Protein AF-A0A7S1Q0H2-F1 (afdb_monomer_lite)

Structure (mmCIF, N/CA/C/O backbone):
data_AF-A0A7S1Q0H2-F1
#
_entry.id   AF-A0A7S1Q0H2-F1
#
loop_
_atom_site.group_PDB
_atom_site.id
_atom_site.type_symbol
_atom_site.label_atom_id
_atom_site.label_alt_id
_atom_site.label_comp_id
_atom_site.label_asym_id
_atom_site.label_entity_id
_atom_site.label_seq_id
_atom_site.pdbx_PDB_ins_code
_atom_site.Cartn_x
_atom_site.Cartn_y
_atom_site.Cartn_z
_atom_site.occupancy
_atom_site.B_iso_or_equiv
_atom_site.auth_seq_id
_atom_site.auth_comp_id
_atom_site.auth_asym_id
_atom_site.auth_atom_id
_atom_site.pdbx_PDB_model_num
ATOM 1 N N . GLU A 1 1 ? -15.991 -22.449 17.896 1.00 47.22 1 GLU A N 1
ATOM 2 C CA . GLU A 1 1 ? -16.129 -21.110 17.283 1.00 47.22 1 GLU A CA 1
ATOM 3 C C . GLU A 1 1 ? -15.726 -20.049 18.298 1.00 47.22 1 GLU A C 1
ATOM 5 O O . GLU A 1 1 ? -16.161 -20.121 19.440 1.00 47.22 1 GLU A O 1
ATOM 10 N N . SER A 1 2 ? -14.839 -19.122 17.928 1.00 53.59 2 SER A N 1
ATOM 11 C CA . SER A 1 2 ? -14.410 -18.028 18.813 1.00 53.59 2 SER A CA 1
ATOM 12 C C . SER A 1 2 ? -15.527 -16.988 18.946 1.00 53.59 2 SER A C 1
ATOM 14 O O . SER A 1 2 ? -16.148 -16.635 17.942 1.00 53.59 2 SER A O 1
ATOM 16 N N . ALA A 1 3 ? -15.762 -16.466 20.155 1.00 60.69 3 ALA A N 1
ATOM 17 C CA . ALA A 1 3 ? -16.797 -15.464 20.446 1.00 60.69 3 ALA A CA 1
ATOM 18 C C . ALA A 1 3 ? -16.717 -14.205 19.553 1.00 60.69 3 ALA A C 1
ATOM 20 O O . ALA A 1 3 ? -17.736 -13.571 19.298 1.00 60.69 3 ALA A O 1
ATOM 21 N N . ARG A 1 4 ? -15.534 -13.897 18.998 1.00 64.88 4 ARG A N 1
ATOM 22 C CA . ARG A 1 4 ? -15.318 -12.768 18.075 1.00 64.88 4 ARG A CA 1
ATOM 23 C C . ARG A 1 4 ? -15.923 -12.958 16.686 1.00 64.88 4 ARG A C 1
ATOM 25 O O . ARG A 1 4 ? -16.114 -11.979 15.985 1.00 64.88 4 ARG A O 1
ATOM 32 N N . SER A 1 5 ? -16.251 -14.185 16.277 1.00 68.12 5 SER A N 1
ATOM 33 C CA . SER A 1 5 ? -16.782 -14.480 14.929 1.00 68.12 5 SER A CA 1
ATOM 34 C C . SER A 1 5 ? -18.107 -13.778 14.601 1.00 68.12 5 SER A C 1
ATOM 36 O O . SER A 1 5 ? -18.460 -13.658 13.432 1.00 68.12 5 SER A O 1
ATOM 38 N N . ARG A 1 6 ? -18.835 -13.298 15.618 1.00 76.31 6 ARG A N 1
ATOM 39 C CA . ARG A 1 6 ? -20.120 -12.598 15.465 1.00 76.31 6 ARG A CA 1
ATOM 40 C C . ARG A 1 6 ? -20.008 -11.075 15.550 1.00 76.31 6 ARG A C 1
ATOM 42 O O . ARG A 1 6 ? -21.003 -10.388 15.338 1.00 76.31 6 ARG A O 1
ATOM 49 N N . GLU A 1 7 ? -18.833 -10.543 15.874 1.00 84.50 7 GLU A N 1
ATOM 50 C CA . GLU A 1 7 ? -18.626 -9.102 16.006 1.00 84.50 7 GLU A CA 1
ATOM 51 C C . GLU A 1 7 ? -18.461 -8.444 14.625 1.00 84.50 7 GLU A C 1
ATOM 53 O O . GLU A 1 7 ? -17.835 -9.035 13.736 1.00 84.50 7 GLU A O 1
ATOM 58 N N . PRO A 1 8 ? -18.986 -7.218 14.422 1.00 84.62 8 PRO A N 1
ATOM 59 C CA . PRO A 1 8 ? -18.770 -6.480 13.186 1.00 84.62 8 PRO A CA 1
ATOM 60 C C . PRO A 1 8 ? -17.284 -6.389 12.824 1.00 84.62 8 PRO A C 1
ATOM 62 O O . PRO A 1 8 ? -16.457 -6.002 13.649 1.00 84.62 8 PRO A O 1
ATOM 65 N N . GLY A 1 9 ? -16.956 -6.736 11.583 1.00 84.12 9 GLY A N 1
ATOM 66 C CA . GLY A 1 9 ? -15.582 -6.792 11.079 1.00 84.12 9 GLY A CA 1
ATOM 67 C C . GLY A 1 9 ? -14.878 -8.139 11.268 1.00 84.12 9 GLY A C 1
ATOM 68 O O . GLY A 1 9 ? -13.750 -8.283 10.813 1.00 84.12 9 GLY A O 1
ATOM 69 N N . HIS A 1 10 ? -15.522 -9.129 11.891 1.00 86.88 10 HIS A N 1
ATOM 70 C CA . HIS A 1 10 ? -15.029 -10.510 11.989 1.00 86.88 10 HIS A CA 1
ATOM 71 C C . HIS A 1 10 ? -15.962 -11.534 11.323 1.00 86.88 10 HIS A C 1
ATOM 73 O O . HIS A 1 10 ? -15.583 -12.695 11.147 1.00 86.88 10 HIS A O 1
ATOM 79 N N . ARG A 1 11 ? -17.161 -11.107 10.911 1.00 90.38 11 ARG A N 1
ATOM 80 C CA . ARG A 1 11 ? -18.218 -11.959 10.343 1.00 90.38 11 ARG A CA 1
ATOM 81 C C . ARG A 1 11 ? -17.908 -12.456 8.930 1.00 90.38 11 ARG A C 1
ATOM 83 O O . ARG A 1 11 ? -18.447 -13.464 8.483 1.00 90.38 11 ARG A O 1
ATOM 90 N N . HIS A 1 12 ? -17.017 -11.771 8.221 1.00 91.81 12 HIS A N 1
ATOM 91 C CA . HIS A 1 12 ? -16.690 -12.061 6.826 1.00 91.81 12 HIS A CA 1
ATOM 92 C C . HIS A 1 12 ? -15.913 -13.373 6.584 1.00 91.81 12 HIS A C 1
ATOM 94 O O . HIS A 1 12 ? -15.878 -13.861 5.448 1.00 91.81 12 HIS A O 1
ATOM 100 N N . GLY A 1 13 ? -15.256 -13.930 7.612 1.00 88.69 13 GLY A N 1
ATOM 101 C CA . GLY A 1 13 ? -14.537 -15.211 7.526 1.00 88.69 13 GLY A CA 1
ATOM 102 C C . GLY A 1 13 ? -13.447 -15.256 6.445 1.00 88.69 13 GLY A C 1
ATOM 103 O O . GLY A 1 13 ? -13.246 -16.284 5.804 1.00 88.69 13 GLY A O 1
ATOM 104 N N . VAL A 1 14 ? -12.793 -14.122 6.174 1.00 92.94 14 VAL A N 1
ATOM 105 C CA . VAL A 1 14 ? -11.702 -14.020 5.189 1.00 92.94 14 VAL A CA 1
ATOM 106 C C . VAL A 1 14 ? -10.388 -13.938 5.939 1.00 92.94 14 VAL A C 1
ATOM 108 O O . VAL A 1 14 ? -10.206 -13.052 6.770 1.00 92.94 14 VAL A O 1
ATOM 111 N N . GLU A 1 15 ? -9.470 -14.833 5.602 1.00 92.75 15 GLU A N 1
ATOM 112 C CA . GLU A 1 15 ? -8.149 -14.895 6.211 1.00 92.75 15 GLU A CA 1
ATOM 113 C C . GLU A 1 15 ? -7.084 -14.312 5.284 1.00 92.75 15 GLU A C 1
ATOM 115 O O . GLU A 1 15 ? -7.066 -14.549 4.066 1.00 92.75 15 GLU A O 1
ATOM 120 N N . ILE A 1 16 ? -6.182 -13.547 5.895 1.00 93.06 16 ILE A N 1
ATOM 121 C CA . ILE A 1 16 ? -5.000 -12.989 5.250 1.00 93.06 16 ILE A CA 1
ATOM 122 C C . ILE A 1 16 ? -3.785 -13.746 5.770 1.00 93.06 16 ILE A C 1
ATOM 124 O O . ILE A 1 16 ? -3.562 -13.831 6.977 1.00 93.06 16 ILE A O 1
ATOM 128 N N . LEU A 1 17 ? -3.002 -14.289 4.848 1.00 94.75 17 LEU A N 1
ATOM 129 C CA . LEU A 1 17 ? -1.806 -15.069 5.131 1.00 94.75 17 LEU A CA 1
ATOM 130 C C . LEU A 1 17 ? -0.558 -14.234 4.848 1.00 94.75 17 LEU A C 1
ATOM 132 O O . LEU A 1 17 ? -0.566 -13.338 4.007 1.00 94.75 17 LEU A O 1
ATOM 136 N N . LEU A 1 18 ? 0.564 -14.569 5.487 1.00 94.81 18 LEU A N 1
ATOM 137 C CA . LEU A 1 18 ? 1.836 -13.879 5.227 1.00 94.81 18 LEU A CA 1
ATOM 138 C C . LEU A 1 18 ? 2.331 -14.054 3.783 1.00 94.81 18 LEU A C 1
ATOM 140 O O . LEU A 1 18 ? 3.038 -13.192 3.261 1.00 94.81 18 LEU A O 1
ATOM 144 N N . GLY A 1 19 ? 1.949 -15.158 3.137 1.00 96.12 19 GLY A N 1
ATOM 145 C CA . GLY A 1 19 ? 2.239 -15.426 1.729 1.00 96.12 19 GLY A CA 1
ATOM 146 C C . GLY A 1 19 ? 1.390 -14.616 0.747 1.00 96.12 19 GLY A C 1
ATOM 147 O O . GLY A 1 19 ? 1.714 -14.591 -0.436 1.00 96.12 19 GLY A O 1
ATOM 148 N N . ASP A 1 20 ? 0.338 -13.933 1.207 1.00 96.31 20 ASP A N 1
ATOM 149 C CA . ASP A 1 20 ? -0.493 -13.111 0.332 1.00 96.31 20 ASP A CA 1
ATOM 150 C C . ASP A 1 20 ? 0.292 -11.897 -0.161 1.00 96.31 20 ASP A C 1
ATOM 152 O O . ASP A 1 20 ? 0.931 -11.183 0.620 1.00 96.31 20 ASP A O 1
ATOM 156 N N . THR A 1 21 ? 0.206 -11.630 -1.465 1.00 96.75 21 THR A N 1
ATOM 157 C CA . THR A 1 21 ? 0.679 -10.367 -2.036 1.00 96.75 21 THR A CA 1
ATOM 158 C C . THR A 1 21 ? -0.212 -9.221 -1.585 1.00 96.75 21 THR A C 1
ATOM 160 O O . THR A 1 21 ? -1.418 -9.400 -1.383 1.00 96.75 21 THR A O 1
ATOM 163 N N . VAL A 1 22 ? 0.344 -8.016 -1.508 1.00 95.62 22 VAL A N 1
ATOM 164 C CA . VAL A 1 22 ? -0.421 -6.800 -1.203 1.00 95.62 22 VAL A CA 1
ATOM 165 C C . VAL A 1 22 ? -1.553 -6.590 -2.222 1.00 95.62 22 VAL A C 1
ATOM 167 O O . VAL A 1 22 ? -2.653 -6.166 -1.859 1.00 95.62 22 VAL A O 1
ATOM 170 N N . HIS A 1 23 ? -1.340 -6.962 -3.490 1.00 93.75 23 HIS A N 1
ATOM 171 C CA . HIS A 1 23 ? -2.402 -6.991 -4.497 1.00 93.75 23 HIS A CA 1
ATOM 172 C C . HIS A 1 23 ? -3.536 -7.962 -4.126 1.00 93.75 23 HIS A C 1
ATOM 174 O O . HIS A 1 23 ? -4.709 -7.583 -4.159 1.00 93.75 23 HIS A O 1
ATOM 180 N N . SER A 1 24 ? -3.206 -9.207 -3.763 1.00 95.06 24 SER A N 1
ATOM 181 C CA . SER A 1 24 ? -4.204 -10.219 -3.390 1.00 95.06 24 SER A CA 1
ATOM 182 C C . SER A 1 24 ? -4.967 -9.839 -2.119 1.00 95.06 24 SER A C 1
ATOM 184 O O . SER A 1 24 ? -6.183 -10.018 -2.061 1.00 95.06 24 SER A O 1
ATOM 186 N N . PHE A 1 25 ? -4.287 -9.216 -1.151 1.00 95.94 25 PHE A N 1
ATOM 187 C CA . PHE A 1 25 ? -4.892 -8.681 0.064 1.00 95.94 25 PHE A CA 1
ATOM 188 C C . PHE A 1 25 ? -6.017 -7.701 -0.243 1.00 95.94 25 PHE A C 1
ATOM 190 O O . PHE A 1 25 ? -7.093 -7.819 0.330 1.00 95.94 25 PHE A O 1
ATOM 197 N N . ARG A 1 26 ? -5.817 -6.764 -1.176 1.00 94.62 26 ARG A N 1
ATOM 198 C CA . ARG A 1 26 ? -6.869 -5.809 -1.551 1.00 94.62 26 ARG A CA 1
ATOM 199 C C . ARG A 1 26 ? -8.109 -6.517 -2.101 1.00 94.62 26 ARG A C 1
ATOM 201 O O . ARG A 1 26 ? -9.229 -6.150 -1.757 1.00 94.62 26 ARG A O 1
ATOM 208 N N . ASN A 1 27 ? -7.917 -7.548 -2.923 1.00 94.19 27 ASN A N 1
ATOM 209 C CA . ASN A 1 27 ? -9.029 -8.332 -3.461 1.00 94.19 27 ASN A CA 1
ATOM 210 C C . ASN A 1 27 ? -9.750 -9.100 -2.343 1.00 94.19 27 ASN A C 1
ATOM 212 O O . ASN A 1 27 ? -10.979 -9.103 -2.299 1.00 94.19 27 ASN A O 1
ATOM 216 N N . LYS A 1 28 ? -8.998 -9.684 -1.401 1.00 95.81 28 LYS A N 1
ATOM 217 C CA . LYS A 1 28 ? -9.549 -10.335 -0.206 1.00 95.81 28 LYS A CA 1
ATOM 218 C C . LYS A 1 28 ? -10.291 -9.351 0.701 1.00 95.81 28 LYS A C 1
ATOM 220 O O . LYS A 1 28 ? -11.360 -9.690 1.192 1.00 95.81 28 LYS A O 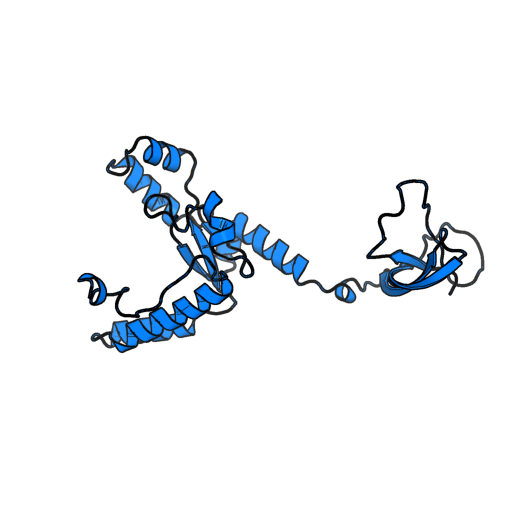1
ATOM 225 N N . LEU A 1 29 ? -9.782 -8.132 0.874 1.00 95.25 29 LEU A N 1
ATOM 226 C CA . LEU A 1 29 ? -10.432 -7.066 1.638 1.00 95.25 29 LEU A CA 1
ATOM 227 C C . LEU A 1 29 ? -11.769 -6.669 1.009 1.00 95.25 29 LEU A C 1
ATOM 229 O O . LEU A 1 29 ? -12.764 -6.552 1.716 1.00 95.25 29 LEU A O 1
ATOM 233 N N . ARG A 1 30 ? -11.823 -6.533 -0.318 1.00 95.00 30 ARG A N 1
ATOM 234 C CA . ARG A 1 30 ? -13.081 -6.293 -1.033 1.00 95.00 30 ARG A CA 1
ATOM 235 C C . ARG A 1 30 ? -14.098 -7.407 -0.774 1.00 95.00 30 ARG A C 1
ATOM 237 O O . ARG A 1 30 ? -15.247 -7.126 -0.446 1.00 95.00 30 ARG A O 1
ATOM 244 N N . THR A 1 31 ? -13.665 -8.665 -0.862 1.00 95.00 31 THR A N 1
ATOM 245 C CA . THR A 1 31 ? -14.510 -9.822 -0.528 1.00 95.00 31 THR A CA 1
ATOM 246 C C . THR A 1 31 ? -14.963 -9.784 0.931 1.00 95.00 31 THR A C 1
ATOM 248 O O . THR A 1 31 ? -16.122 -10.073 1.216 1.00 95.00 31 THR A O 1
ATOM 251 N N . ALA A 1 32 ? -14.076 -9.399 1.851 1.00 95.38 32 ALA A N 1
ATOM 252 C CA . ALA A 1 32 ? -14.391 -9.291 3.267 1.00 95.38 32 ALA A CA 1
ATOM 253 C C . ALA A 1 32 ? -15.489 -8.248 3.522 1.00 95.38 32 ALA A C 1
ATOM 255 O O . ALA A 1 32 ? -16.475 -8.551 4.184 1.00 95.38 32 ALA A O 1
ATOM 256 N N . ILE A 1 33 ? -15.368 -7.060 2.926 1.00 94.88 33 ILE A N 1
ATOM 257 C CA . ILE A 1 33 ? -16.355 -5.979 3.054 1.00 94.88 33 ILE A CA 1
ATOM 258 C C . ILE A 1 33 ? -17.711 -6.392 2.460 1.00 94.88 33 ILE A C 1
ATOM 260 O O . ILE A 1 33 ? -18.743 -6.152 3.081 1.00 94.88 33 ILE A O 1
ATOM 264 N N . SER A 1 34 ? -17.719 -7.060 1.301 1.00 94.38 34 SER A N 1
ATOM 265 C CA . SER A 1 34 ? -18.954 -7.567 0.681 1.00 94.38 34 SER A CA 1
ATOM 266 C C . SER A 1 34 ? -19.686 -8.560 1.590 1.00 94.38 34 SER A C 1
ATOM 268 O O . SER A 1 34 ? -20.870 -8.387 1.868 1.00 94.38 34 SER A O 1
ATOM 270 N N . ARG A 1 35 ? -18.968 -9.562 2.117 1.00 94.44 35 ARG A N 1
ATOM 271 C CA . ARG A 1 35 ? -19.522 -10.573 3.036 1.00 94.44 35 ARG A CA 1
ATOM 272 C C . ARG A 1 35 ? -19.981 -9.983 4.366 1.00 94.44 35 ARG A C 1
ATOM 274 O O . ARG A 1 35 ? -20.954 -10.454 4.944 1.00 94.44 35 ARG A O 1
ATOM 281 N N . GLU A 1 36 ? -19.286 -8.961 4.858 1.00 94.00 36 GLU A N 1
ATOM 282 C CA . GLU A 1 36 ? -19.706 -8.215 6.044 1.00 94.00 36 GLU A CA 1
ATOM 283 C C . GLU A 1 36 ? -21.031 -7.481 5.785 1.00 94.00 36 GLU A C 1
ATOM 285 O O . GLU A 1 36 ? -21.933 -7.531 6.616 1.00 94.00 36 GLU A O 1
ATOM 290 N N . GLY A 1 37 ? -21.175 -6.857 4.610 1.00 93.19 37 GLY A N 1
ATOM 291 C CA . GLY A 1 37 ? -22.402 -6.173 4.195 1.00 93.19 37 GLY A CA 1
ATOM 292 C C . GLY A 1 37 ? -23.597 -7.110 4.000 1.00 93.19 37 GLY A C 1
ATOM 293 O O . GLY A 1 37 ? -24.730 -6.729 4.284 1.00 93.19 37 GLY A O 1
ATOM 294 N N . GLU A 1 38 ? -23.374 -8.351 3.564 1.00 91.81 38 GLU A N 1
ATOM 295 C CA . GLU A 1 38 ? -24.428 -9.374 3.463 1.00 91.81 38 GLU A CA 1
ATOM 296 C C . GLU A 1 38 ? -25.037 -9.731 4.825 1.00 91.81 38 GLU A C 1
ATOM 298 O O . GLU A 1 38 ? -26.232 -10.011 4.906 1.00 91.81 38 GLU A O 1
ATOM 303 N N . GLN A 1 39 ? -24.228 -9.672 5.885 1.00 90.69 39 GLN A N 1
ATOM 304 C CA . GLN A 1 39 ? -24.627 -9.978 7.261 1.00 90.69 39 GLN A CA 1
ATOM 305 C C . GLN A 1 39 ? -25.060 -8.739 8.056 1.00 90.69 39 GLN A C 1
ATOM 307 O O . GLN A 1 39 ? -25.380 -8.845 9.243 1.00 90.69 39 GLN A O 1
ATOM 312 N N . GLU A 1 40 ? -25.049 -7.558 7.435 1.00 92.94 40 GLU A N 1
ATOM 313 C CA . GLU A 1 40 ? -25.428 -6.313 8.089 1.00 92.94 40 GLU A CA 1
ATOM 314 C C . GLU A 1 40 ? -26.952 -6.151 8.121 1.00 92.94 40 GLU A C 1
ATOM 316 O O . GLU A 1 40 ? -27.631 -6.267 7.098 1.00 92.94 40 GLU A O 1
ATOM 321 N N . ALA A 1 41 ? -27.486 -5.892 9.317 1.00 91.44 41 ALA A N 1
ATOM 322 C CA . ALA A 1 41 ? -28.924 -5.759 9.539 1.00 91.44 41 ALA A CA 1
ATOM 323 C C . ALA A 1 41 ? -29.418 -4.343 9.213 1.00 91.44 41 ALA A C 1
ATOM 325 O O . ALA A 1 41 ? -30.549 -4.171 8.761 1.00 91.44 41 ALA A O 1
ATOM 326 N N . ASP A 1 42 ? -28.568 -3.335 9.431 1.00 93.94 42 ASP A N 1
ATOM 327 C CA . ASP A 1 42 ? -28.878 -1.948 9.101 1.00 93.94 42 ASP A CA 1
ATOM 328 C C . ASP A 1 42 ? -28.759 -1.712 7.579 1.00 93.94 42 ASP A C 1
ATOM 330 O O . ASP A 1 42 ? -27.656 -1.819 7.026 1.00 93.94 42 ASP A O 1
ATOM 334 N N . PRO A 1 43 ? -29.855 -1.351 6.880 1.00 93.44 43 PRO A N 1
ATOM 335 C CA . PRO A 1 43 ? -29.832 -1.122 5.438 1.00 93.44 43 PRO A CA 1
ATOM 336 C C . PRO A 1 43 ? -28.908 0.031 5.025 1.00 93.44 43 PRO A C 1
ATOM 338 O O . PRO A 1 43 ? -28.304 -0.033 3.952 1.00 93.44 43 PRO A O 1
ATOM 341 N N . VAL A 1 44 ? -28.752 1.064 5.862 1.00 94.94 44 VAL A N 1
ATOM 342 C CA . VAL A 1 44 ? -27.874 2.206 5.559 1.00 94.94 44 VAL A CA 1
ATOM 343 C C . VAL A 1 44 ? -26.420 1.750 5.574 1.00 94.94 44 VAL A C 1
ATOM 345 O O . VAL A 1 44 ? -25.669 1.991 4.626 1.00 94.94 44 VAL A O 1
ATOM 348 N N . ARG A 1 45 ? -26.025 1.034 6.627 1.00 93.31 45 ARG A N 1
ATOM 349 C CA . ARG A 1 45 ? -24.668 0.505 6.771 1.00 93.31 45 ARG A CA 1
ATOM 350 C C . ARG A 1 45 ? -24.350 -0.567 5.731 1.00 93.31 45 ARG A C 1
ATOM 352 O O . ARG A 1 45 ? -23.243 -0.584 5.196 1.00 93.31 45 ARG A O 1
ATOM 359 N N . LYS A 1 46 ? -25.324 -1.409 5.379 1.00 93.94 46 LYS A N 1
ATOM 360 C CA . LYS A 1 46 ? -25.208 -2.368 4.275 1.00 93.94 46 LYS A CA 1
ATOM 361 C C . LYS A 1 46 ? -24.883 -1.672 2.952 1.00 93.94 46 LYS A C 1
ATOM 363 O O . LYS A 1 46 ? -23.917 -2.055 2.293 1.00 93.94 46 LYS A O 1
ATOM 368 N N . ALA A 1 47 ? -25.625 -0.620 2.602 1.00 93.81 47 ALA A N 1
ATOM 369 C CA . ALA A 1 47 ? -25.378 0.153 1.385 1.00 93.81 47 ALA A CA 1
ATOM 370 C C . ALA A 1 47 ? -23.991 0.823 1.390 1.00 93.81 47 ALA A C 1
ATOM 372 O O . ALA A 1 47 ? -23.296 0.825 0.372 1.00 93.81 47 ALA A O 1
ATOM 373 N N . GLN A 1 48 ? -23.546 1.339 2.543 1.00 94.38 48 GLN A N 1
ATOM 374 C CA . GLN A 1 48 ? -22.197 1.898 2.701 1.00 94.38 48 GLN A CA 1
ATOM 375 C C . GLN A 1 48 ? -21.101 0.849 2.471 1.00 94.38 48 GLN A C 1
ATOM 377 O O . GLN A 1 48 ? -20.131 1.123 1.766 1.00 94.38 48 GLN A O 1
ATOM 382 N N . LEU A 1 49 ? -21.250 -0.353 3.035 1.00 93.62 49 LEU A N 1
ATOM 383 C CA . LEU A 1 49 ? -20.286 -1.444 2.858 1.00 93.62 49 LEU A CA 1
ATOM 384 C C . LEU A 1 49 ? -20.228 -1.910 1.400 1.00 93.62 49 LEU A C 1
ATOM 386 O O . LEU A 1 49 ? -19.137 -2.066 0.858 1.00 93.62 49 LEU A O 1
ATOM 390 N N . GLN A 1 50 ? -21.380 -2.063 0.744 1.00 92.81 50 GLN A N 1
ATOM 391 C CA . GLN A 1 50 ? -21.449 -2.424 -0.676 1.00 92.81 50 GLN A CA 1
ATOM 392 C C . GLN A 1 50 ? -20.751 -1.380 -1.554 1.00 92.81 50 GLN A C 1
ATOM 394 O O . GLN A 1 50 ? -19.855 -1.721 -2.324 1.00 92.81 50 GLN A O 1
ATOM 399 N N . THR A 1 51 ? -21.064 -0.100 -1.340 1.00 93.88 51 THR A N 1
ATOM 400 C CA . THR A 1 51 ? -20.416 1.016 -2.045 1.00 93.88 51 THR A CA 1
ATOM 401 C C . THR A 1 51 ? -18.900 1.012 -1.819 1.00 93.88 51 THR A C 1
ATOM 403 O O . THR A 1 51 ? -18.122 1.171 -2.756 1.00 93.88 51 THR A O 1
ATOM 406 N N . CYS A 1 52 ? -18.453 0.782 -0.582 1.00 92.38 52 CYS A N 1
ATOM 407 C CA . CYS A 1 52 ? -17.032 0.716 -0.244 1.00 92.38 52 CYS A CA 1
ATOM 408 C C . CYS A 1 52 ? -16.325 -0.452 -0.953 1.00 92.38 52 CYS A C 1
ATOM 410 O O . CYS A 1 52 ? -15.239 -0.275 -1.509 1.00 92.38 52 CYS A O 1
ATOM 412 N N . ALA A 1 53 ? -16.949 -1.633 -1.002 1.00 92.88 53 ALA A N 1
ATOM 413 C CA . ALA A 1 53 ? -16.409 -2.781 -1.727 1.00 92.88 53 ALA A CA 1
ATOM 414 C C . ALA A 1 53 ? -16.267 -2.496 -3.235 1.00 92.88 53 ALA A C 1
ATOM 416 O O . ALA A 1 53 ? -15.263 -2.873 -3.841 1.00 92.88 53 ALA A O 1
ATOM 417 N N . GLU A 1 54 ? -17.231 -1.802 -3.838 1.00 91.75 54 GLU A N 1
ATOM 418 C CA . GLU A 1 54 ? -17.197 -1.431 -5.259 1.00 91.75 54 GLU A CA 1
ATOM 419 C C . GLU A 1 54 ? -16.137 -0.367 -5.575 1.00 91.75 54 GLU A C 1
ATOM 421 O O . GLU A 1 54 ? -15.490 -0.424 -6.623 1.00 91.75 54 GLU A O 1
ATOM 426 N N . GLN A 1 55 ? -15.913 0.579 -4.661 1.00 91.81 55 GLN A N 1
ATOM 427 C CA . GLN A 1 55 ? -14.949 1.667 -4.847 1.00 91.81 55 GLN A CA 1
ATOM 428 C C . GLN A 1 55 ? -13.487 1.208 -4.744 1.00 91.81 55 GLN A C 1
ATOM 430 O O . GLN A 1 55 ? -12.611 1.790 -5.397 1.00 91.81 55 GLN A O 1
ATOM 435 N N . ILE A 1 56 ? -13.199 0.153 -3.969 1.00 92.12 56 ILE A N 1
ATOM 436 C CA . ILE A 1 56 ? -11.838 -0.381 -3.830 1.00 92.12 56 ILE A CA 1
ATOM 437 C C . ILE A 1 56 ? -11.348 -0.923 -5.179 1.00 92.12 56 ILE A C 1
ATOM 439 O O . ILE A 1 56 ? -11.781 -1.961 -5.679 1.00 92.12 56 ILE A O 1
ATOM 443 N N . SER A 1 57 ? -10.368 -0.221 -5.745 1.00 88.88 57 SER A N 1
ATOM 444 C CA . SER A 1 57 ? -9.873 -0.438 -7.107 1.00 88.88 57 SER A CA 1
ATOM 445 C C . SER A 1 57 ? -8.344 -0.390 -7.198 1.00 88.88 57 SER A C 1
ATOM 447 O O . SER A 1 57 ? -7.637 -0.249 -6.196 1.00 88.88 57 SER A O 1
ATOM 449 N N . SER A 1 58 ? -7.807 -0.476 -8.422 1.00 85.12 58 SER A N 1
ATOM 450 C CA . SER A 1 58 ? -6.372 -0.333 -8.713 1.00 85.12 58 SER A CA 1
ATOM 451 C C . SER A 1 58 ? -5.778 1.018 -8.293 1.00 85.12 58 SER A C 1
ATOM 453 O O . SER A 1 58 ? -4.569 1.090 -8.073 1.00 85.12 58 SER A O 1
ATOM 455 N N . ARG A 1 59 ? -6.619 2.052 -8.140 1.00 87.00 59 ARG A N 1
ATOM 456 C CA . ARG A 1 59 ? -6.245 3.410 -7.700 1.00 87.00 59 ARG A CA 1
ATOM 457 C C . ARG A 1 59 ? -5.977 3.517 -6.200 1.00 87.00 59 ARG A C 1
ATOM 459 O O . ARG A 1 59 ? -5.380 4.488 -5.741 1.00 87.00 59 ARG A O 1
ATOM 466 N N . HIS A 1 60 ? -6.428 2.521 -5.444 1.00 91.25 60 HIS A N 1
ATOM 467 C CA . HIS A 1 60 ? -6.225 2.459 -4.010 1.00 91.25 60 HIS A CA 1
ATOM 468 C C . HIS A 1 60 ? -4.907 1.766 -3.696 1.00 91.25 60 HIS A C 1
ATOM 470 O O . HIS A 1 60 ? -4.645 0.651 -4.168 1.00 91.25 60 HIS A O 1
ATOM 476 N N . ALA A 1 61 ? -4.108 2.420 -2.860 1.00 92.12 61 ALA A N 1
ATOM 477 C CA . ALA A 1 61 ? -2.873 1.874 -2.334 1.00 92.12 61 ALA A CA 1
ATOM 478 C C . ALA A 1 61 ? -3.095 1.340 -0.920 1.00 92.12 61 ALA A C 1
ATOM 480 O O . ALA A 1 61 ? -3.774 1.953 -0.092 1.00 92.12 61 ALA A O 1
ATOM 481 N N . VAL A 1 62 ? -2.484 0.191 -0.648 1.00 94.94 62 VAL A N 1
ATOM 482 C CA . VAL A 1 62 ? -2.385 -0.364 0.699 1.00 94.94 62 VAL A CA 1
ATOM 483 C C . VAL A 1 62 ? -1.169 0.271 1.353 1.00 94.94 62 VAL A C 1
ATOM 485 O O . VAL A 1 62 ? -0.081 0.266 0.781 1.00 94.94 62 VAL A O 1
ATOM 488 N N . MET A 1 63 ? -1.354 0.838 2.536 1.00 95.31 63 MET A N 1
ATOM 489 C CA . MET A 1 63 ? -0.308 1.543 3.262 1.00 95.31 63 MET A CA 1
ATOM 490 C C . MET A 1 63 ? -0.169 0.978 4.666 1.00 95.31 63 MET A C 1
ATOM 492 O O . MET A 1 63 ? -1.155 0.567 5.278 1.00 95.31 63 MET A O 1
ATOM 496 N N . VAL A 1 64 ? 1.050 1.015 5.185 1.00 96.06 64 VAL A N 1
ATOM 497 C CA . VAL A 1 64 ? 1.377 0.651 6.560 1.00 96.06 64 VAL A CA 1
ATOM 498 C C . VAL A 1 64 ? 1.662 1.901 7.380 1.00 96.06 64 VAL A C 1
ATOM 500 O O . VAL A 1 64 ? 2.253 2.865 6.884 1.00 96.06 64 VAL A O 1
ATOM 503 N N . PHE A 1 65 ? 1.221 1.891 8.632 1.00 95.88 65 PHE A N 1
ATOM 504 C CA . PHE A 1 65 ? 1.549 2.936 9.587 1.00 95.88 65 PHE A CA 1
ATOM 505 C C . PHE A 1 65 ? 3.023 2.837 9.985 1.00 95.88 65 PHE A C 1
ATOM 507 O O . PHE A 1 65 ? 3.515 1.767 10.343 1.00 95.88 65 PHE A O 1
ATOM 514 N N . VAL A 1 66 ? 3.730 3.959 9.919 1.00 94.56 66 VAL A N 1
ATOM 515 C CA . VAL A 1 66 ? 5.140 4.064 10.279 1.00 94.56 66 VAL A CA 1
ATOM 516 C C . VAL A 1 66 ? 5.265 5.132 11.362 1.00 94.56 66 VAL A C 1
ATOM 518 O O . VAL A 1 66 ? 5.352 6.317 11.032 1.00 94.56 66 VAL A O 1
ATOM 521 N N . PRO A 1 67 ? 5.277 4.723 12.642 1.00 92.88 67 PRO A N 1
ATOM 522 C CA . PRO A 1 67 ? 5.342 5.656 13.758 1.00 92.88 67 PRO A CA 1
ATOM 523 C C . PRO A 1 67 ? 6.651 6.449 13.754 1.00 92.88 67 PRO A C 1
ATOM 525 O O . PRO A 1 67 ? 7.714 5.937 13.370 1.00 92.88 67 PRO A O 1
ATOM 528 N N . SER A 1 68 ? 6.586 7.687 14.238 1.00 93.81 68 SER A N 1
ATOM 529 C CA . SER A 1 68 ? 7.767 8.520 14.452 1.00 93.81 68 SER A CA 1
ATOM 530 C C . SER A 1 68 ? 8.731 7.890 15.474 1.00 93.81 68 SER A C 1
ATOM 532 O O . SER A 1 68 ? 8.324 7.061 16.297 1.00 93.81 68 SER A O 1
ATOM 534 N N . PRO A 1 69 ? 10.022 8.283 15.484 1.00 93.56 69 PRO A N 1
ATOM 535 C CA . PRO A 1 69 ? 10.968 7.846 16.511 1.00 93.56 69 PRO A CA 1
ATOM 536 C C . PRO A 1 69 ? 10.442 8.073 17.933 1.00 93.56 69 PRO A C 1
ATOM 538 O O . PRO A 1 69 ? 10.482 7.154 18.745 1.00 93.56 69 PRO A O 1
ATOM 541 N N . LYS A 1 70 ? 9.829 9.236 18.184 1.00 93.75 70 LYS A N 1
ATOM 542 C CA . LYS A 1 70 ? 9.256 9.584 19.486 1.00 93.75 70 LYS A CA 1
ATOM 543 C C . LYS A 1 70 ? 8.117 8.643 19.890 1.00 93.75 70 LYS A C 1
ATOM 545 O O . LYS A 1 70 ? 8.059 8.193 21.033 1.00 93.75 70 LYS A O 1
ATOM 550 N N . LEU A 1 71 ? 7.212 8.321 18.964 1.00 92.62 71 LEU A N 1
ATOM 551 C CA . LEU A 1 71 ? 6.111 7.399 19.247 1.00 92.62 71 LEU A CA 1
ATOM 552 C C . LEU A 1 71 ? 6.623 5.971 19.503 1.00 92.62 71 LEU A C 1
ATOM 554 O O . LEU A 1 71 ? 6.123 5.290 20.400 1.00 92.62 71 LEU A O 1
ATOM 558 N N . ARG A 1 72 ? 7.667 5.545 18.778 1.00 91.31 72 ARG A N 1
ATOM 559 C CA . ARG A 1 72 ? 8.347 4.259 19.012 1.00 91.31 72 ARG A CA 1
ATOM 560 C C . ARG A 1 72 ? 9.037 4.200 20.371 1.00 91.31 72 ARG A C 1
ATOM 562 O O . ARG A 1 72 ? 8.919 3.185 21.046 1.00 91.31 72 ARG A O 1
ATOM 569 N N . GLU A 1 73 ? 9.706 5.266 20.798 1.00 93.06 73 GLU A N 1
ATOM 570 C CA . GLU A 1 73 ? 10.331 5.343 22.125 1.00 93.06 73 GLU A CA 1
ATOM 571 C C . GLU A 1 73 ? 9.291 5.217 23.243 1.00 93.06 73 GLU A C 1
ATOM 573 O O . GLU A 1 73 ? 9.466 4.428 24.171 1.00 93.06 73 GLU A O 1
ATOM 578 N N . LEU A 1 74 ? 8.165 5.930 23.131 1.00 91.88 74 LEU A N 1
ATOM 579 C CA . LEU A 1 74 ? 7.071 5.827 24.101 1.00 91.88 74 LEU A CA 1
ATOM 580 C C . LEU A 1 74 ? 6.478 4.409 24.159 1.00 91.88 74 LEU A C 1
ATOM 582 O O . LEU A 1 74 ? 6.118 3.940 25.241 1.00 91.88 74 LEU A O 1
ATOM 586 N N . HIS A 1 75 ? 6.394 3.722 23.018 1.00 89.19 75 HIS A N 1
ATOM 587 C CA . HIS A 1 75 ? 5.981 2.320 22.952 1.00 89.19 75 HIS A CA 1
ATOM 588 C C . HIS A 1 75 ? 7.006 1.387 23.618 1.00 89.19 75 HIS A C 1
ATOM 590 O O . HIS A 1 75 ? 6.631 0.573 24.458 1.00 89.19 75 HIS A O 1
ATOM 596 N N . GLN A 1 76 ? 8.303 1.553 23.331 1.00 89.12 76 GLN A N 1
ATOM 597 C CA . GLN A 1 76 ? 9.386 0.755 23.931 1.00 89.12 76 GLN A CA 1
ATOM 598 C C . GLN A 1 76 ? 9.463 0.911 25.455 1.00 89.12 76 GLN A C 1
ATOM 600 O O . GLN A 1 76 ? 9.730 -0.054 26.165 1.00 89.12 76 GLN A O 1
ATOM 605 N N . GLN A 1 77 ? 9.157 2.102 25.971 1.00 91.69 77 GLN A N 1
ATOM 606 C CA . GLN A 1 77 ? 9.047 2.369 27.409 1.00 91.69 77 GLN A CA 1
ATOM 607 C C . GLN A 1 77 ? 7.755 1.811 28.040 1.00 91.69 77 GLN A C 1
ATOM 609 O O . GLN A 1 77 ? 7.473 2.092 29.204 1.00 91.69 77 GLN A O 1
ATOM 614 N N . GLN A 1 78 ? 6.933 1.074 27.284 1.00 87.38 78 GLN A N 1
ATOM 615 C CA . GLN A 1 78 ? 5.631 0.544 27.705 1.00 87.38 78 GLN A CA 1
ATOM 616 C C . GLN A 1 78 ? 4.651 1.635 28.179 1.00 87.38 78 GLN A C 1
ATOM 618 O O . GLN A 1 78 ? 3.731 1.391 28.964 1.00 87.38 78 GLN A O 1
ATOM 623 N N . ARG A 1 79 ? 4.799 2.867 27.669 1.00 89.38 79 ARG A N 1
ATOM 624 C CA . ARG A 1 79 ? 3.957 4.023 28.023 1.00 89.38 79 ARG A CA 1
ATOM 625 C C . ARG A 1 79 ? 2.740 4.166 27.112 1.00 89.38 79 ARG A C 1
ATOM 627 O O . ARG A 1 79 ? 2.176 5.254 27.008 1.00 89.38 79 ARG A O 1
ATOM 634 N N . GLU A 1 80 ? 2.266 3.083 26.507 1.00 85.88 80 GLU A N 1
ATOM 635 C CA . GLU A 1 80 ? 1.103 3.083 25.604 1.00 85.88 80 GLU A CA 1
ATOM 636 C C . GLU A 1 80 ? -0.182 3.614 26.257 1.00 85.88 80 GLU A C 1
ATOM 638 O O . GLU A 1 80 ? -1.045 4.217 25.618 1.00 85.88 80 GLU A O 1
ATOM 643 N N . LYS A 1 81 ? -0.321 3.406 27.571 1.00 88.94 81 LYS A N 1
ATOM 644 C CA . LYS A 1 81 ? -1.470 3.897 28.343 1.00 88.94 81 LYS A CA 1
ATOM 645 C C . LYS A 1 81 ? -1.372 5.386 28.676 1.00 88.94 81 LYS A C 1
ATOM 647 O O . LYS A 1 81 ? -2.352 5.955 29.153 1.00 88.94 81 LYS A O 1
ATOM 652 N N . SER A 1 82 ? -0.219 6.013 28.444 1.00 92.81 82 SER A N 1
ATOM 653 C CA . SER A 1 82 ? -0.010 7.424 28.751 1.00 92.81 82 SER A CA 1
ATOM 654 C C . SER A 1 82 ? -0.846 8.327 27.845 1.00 92.81 82 SER A C 1
ATOM 656 O O . SER A 1 82 ? -1.112 8.024 26.679 1.00 92.81 82 SER A O 1
ATOM 658 N N . TYR A 1 83 ? -1.243 9.477 28.390 1.00 94.31 83 TYR A N 1
ATOM 659 C CA . TYR A 1 83 ? -1.932 10.510 27.623 1.00 94.31 83 TYR A CA 1
ATOM 660 C C . TYR A 1 83 ? -1.085 11.002 26.441 1.00 94.31 83 TYR A C 1
ATOM 662 O O . TYR A 1 83 ? -1.611 11.181 25.345 1.00 94.31 83 TYR A O 1
ATOM 670 N N . GLU A 1 84 ? 0.227 11.164 26.645 1.00 93.62 84 GLU A N 1
ATOM 671 C CA . GLU A 1 84 ? 1.153 11.612 25.602 1.00 93.62 84 GLU A CA 1
ATOM 672 C C . GLU A 1 84 ? 1.185 10.640 24.420 1.00 93.62 84 GLU A C 1
ATOM 674 O O . GLU A 1 84 ? 1.001 11.075 23.284 1.00 93.62 84 GLU A O 1
ATOM 679 N N . TYR A 1 85 ? 1.328 9.335 24.682 1.00 94.19 85 TYR A N 1
ATOM 680 C CA . TYR A 1 85 ? 1.314 8.314 23.635 1.00 94.19 85 TYR A CA 1
ATOM 681 C C . TYR A 1 85 ? 0.012 8.351 22.838 1.00 94.19 85 TYR A C 1
ATOM 683 O O . TYR A 1 85 ? 0.039 8.448 21.617 1.00 94.19 85 TYR A O 1
ATOM 691 N N . ARG A 1 86 ? -1.141 8.340 23.518 1.00 93.69 86 ARG A N 1
ATOM 692 C CA . ARG A 1 86 ? -2.455 8.342 22.854 1.00 93.69 86 ARG A CA 1
ATOM 693 C C . ARG A 1 86 ? -2.681 9.600 22.021 1.00 93.69 86 ARG A C 1
ATOM 695 O O . ARG A 1 86 ? -3.209 9.513 20.914 1.00 93.69 86 ARG A O 1
ATOM 702 N N . LYS A 1 87 ? -2.287 10.764 22.546 1.00 94.56 87 LYS A N 1
ATOM 703 C CA . LYS A 1 87 ? -2.387 12.040 21.833 1.00 94.56 87 LYS A CA 1
ATOM 704 C C . LYS A 1 87 ? -1.512 12.024 20.582 1.00 94.56 87 LYS A C 1
ATOM 706 O O . LYS A 1 87 ? -2.005 12.357 19.510 1.00 94.56 87 LYS A O 1
ATOM 711 N N . LEU A 1 88 ? -0.246 11.628 20.718 1.00 94.38 88 LEU A N 1
ATOM 712 C CA . LEU A 1 88 ? 0.699 11.590 19.605 1.00 94.38 8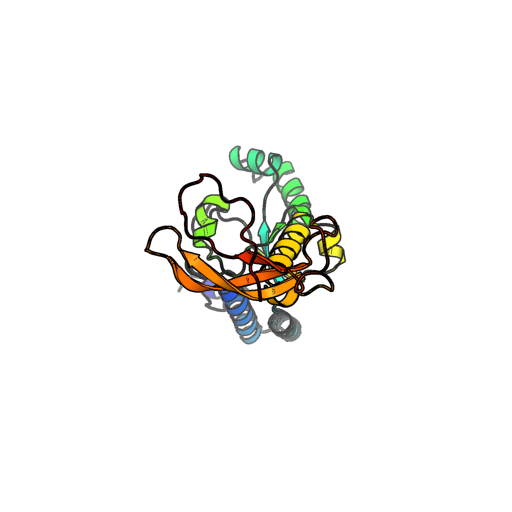8 LEU A CA 1
ATOM 713 C C . LEU A 1 88 ? 0.273 10.571 18.546 1.00 94.38 88 LEU A C 1
ATOM 715 O O . LEU A 1 88 ? 0.221 10.907 17.370 1.00 94.38 88 LEU A O 1
ATOM 719 N N . TYR A 1 89 ? -0.134 9.376 18.972 1.00 94.12 89 TYR A N 1
ATOM 720 C CA . TYR A 1 89 ? -0.651 8.338 18.089 1.00 94.12 89 TYR A CA 1
ATOM 721 C C . TYR A 1 89 ? -1.832 8.843 17.256 1.00 94.12 89 TYR A C 1
ATOM 723 O O . TYR A 1 89 ? -1.836 8.683 16.043 1.00 94.12 89 TYR A O 1
ATOM 731 N N . LYS A 1 90 ? -2.811 9.508 17.884 1.00 94.19 90 LYS A N 1
ATOM 732 C CA . LYS A 1 90 ? -3.985 10.048 17.182 1.00 94.19 90 LYS A CA 1
ATOM 733 C C . LYS A 1 90 ? -3.613 11.119 16.152 1.00 94.19 90 LYS A C 1
ATOM 735 O O . LYS A 1 90 ? -4.248 11.196 15.105 1.00 94.19 90 LYS A O 1
ATOM 740 N N . ILE A 1 91 ? -2.612 11.946 16.453 1.00 94.81 91 ILE A N 1
ATOM 741 C CA . ILE A 1 91 ? -2.103 12.960 15.521 1.00 94.81 91 ILE A CA 1
ATOM 742 C C . ILE A 1 91 ? -1.407 12.276 14.339 1.00 94.81 91 ILE A C 1
ATOM 744 O O . ILE A 1 91 ? -1.748 12.541 13.190 1.00 94.81 91 ILE A O 1
ATOM 748 N N . GLU A 1 92 ? -0.473 11.364 14.614 1.00 94.69 92 GLU A N 1
ATOM 749 C CA . GLU A 1 92 ? 0.298 10.677 13.575 1.00 94.69 92 GLU A CA 1
ATOM 750 C C . GLU A 1 92 ? -0.573 9.766 12.704 1.00 94.69 92 GLU A C 1
ATOM 752 O O . GLU A 1 9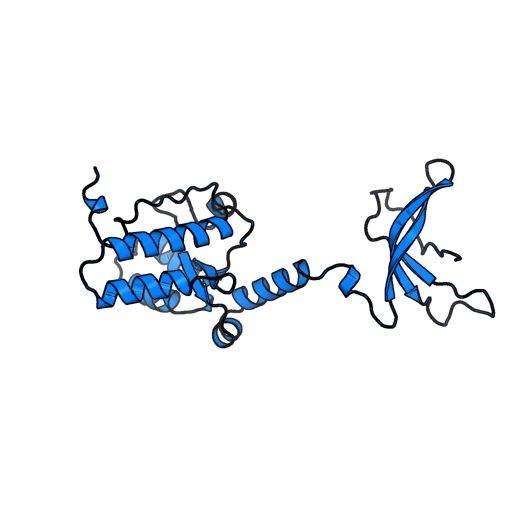2 ? -0.335 9.662 11.506 1.00 94.69 92 GLU A O 1
ATOM 757 N N . GLU A 1 93 ? -1.607 9.140 13.268 1.00 92.81 93 GLU A N 1
ATOM 758 C CA . GLU A 1 93 ? -2.569 8.318 12.527 1.00 92.81 93 GLU A CA 1
ATOM 759 C C . GLU A 1 93 ? -3.292 9.132 11.442 1.00 92.81 93 GLU A C 1
ATOM 761 O O . GLU A 1 93 ? -3.540 8.625 10.343 1.00 92.81 93 GLU A O 1
ATOM 766 N N . GLN A 1 94 ? -3.599 10.399 11.730 1.00 91.75 94 GLN A N 1
ATOM 767 C CA . GLN A 1 94 ? -4.267 11.310 10.800 1.00 91.75 94 GLN A CA 1
ATOM 768 C C . GLN A 1 94 ? -3.301 11.958 9.805 1.00 91.75 94 GLN A C 1
ATOM 770 O O . GLN A 1 94 ? -3.727 12.334 8.713 1.00 91.75 94 GLN A O 1
ATOM 775 N N . ASP A 1 95 ? -2.018 12.064 10.147 1.00 91.44 95 ASP A N 1
ATOM 776 C CA . ASP A 1 95 ? -1.001 12.633 9.269 1.00 91.44 95 ASP A CA 1
ATOM 777 C C . ASP A 1 95 ? -0.742 11.714 8.060 1.00 91.44 95 ASP A C 1
ATOM 779 O O . ASP A 1 95 ? -0.284 10.582 8.237 1.00 91.44 95 ASP A O 1
ATOM 783 N N . PRO A 1 96 ? -0.980 12.167 6.812 1.00 91.00 96 PRO A N 1
ATOM 784 C CA . PRO A 1 96 ? -0.640 11.407 5.616 1.00 91.00 96 PRO A CA 1
ATOM 785 C C . PRO A 1 96 ? 0.817 10.938 5.574 1.00 91.00 96 PRO A C 1
ATOM 787 O O . PRO A 1 96 ? 1.059 9.838 5.078 1.00 91.00 96 PRO A O 1
ATOM 790 N N . SER A 1 97 ? 1.760 11.726 6.101 1.00 90.38 97 SER A N 1
ATOM 791 C CA . SER A 1 97 ? 3.204 11.467 6.026 1.00 90.38 97 SER A CA 1
ATOM 792 C C . SER A 1 97 ? 3.654 10.236 6.833 1.00 90.38 97 SER A C 1
ATOM 794 O O . SER A 1 97 ? 4.623 9.563 6.465 1.00 90.38 97 SER A O 1
ATOM 796 N N . SER A 1 98 ? 2.889 9.874 7.867 1.00 94.06 98 SER A N 1
ATOM 797 C CA . SER A 1 98 ? 3.123 8.704 8.723 1.00 94.06 98 SER A CA 1
ATOM 798 C C . SER A 1 98 ? 2.796 7.374 8.045 1.00 94.06 98 SER A C 1
ATOM 800 O O . SER A 1 98 ? 2.968 6.315 8.644 1.00 94.06 98 SER A O 1
ATOM 802 N N . TRP A 1 99 ? 2.318 7.384 6.800 1.00 94.31 99 TRP A N 1
ATOM 803 C CA . TRP A 1 99 ? 1.883 6.176 6.106 1.00 94.31 99 TRP A CA 1
ATOM 804 C C . TRP A 1 99 ? 2.747 5.886 4.890 1.00 94.31 99 TRP A C 1
ATOM 806 O O . TRP A 1 99 ? 2.924 6.724 4.005 1.00 94.31 99 TRP A O 1
ATOM 816 N N . GLN A 1 100 ? 3.269 4.665 4.846 1.00 94.38 100 GLN A N 1
ATOM 817 C CA . GLN A 1 100 ? 4.123 4.172 3.775 1.00 94.38 100 GLN A CA 1
ATOM 818 C C . GLN A 1 100 ? 3.309 3.263 2.848 1.00 94.38 100 GLN A C 1
ATOM 820 O O . GLN A 1 100 ? 2.780 2.259 3.327 1.00 94.38 100 GLN A O 1
ATOM 825 N N . PRO A 1 101 ? 3.197 3.556 1.541 1.00 94.75 101 PRO A N 1
ATOM 826 C CA . PRO A 1 101 ? 2.618 2.607 0.595 1.00 94.75 101 PRO A CA 1
ATOM 827 C C . PRO A 1 101 ? 3.457 1.331 0.511 1.00 94.75 101 PRO A C 1
ATOM 829 O O . PRO A 1 101 ? 4.691 1.375 0.536 1.00 94.75 101 PRO A O 1
ATOM 832 N N . LEU A 1 102 ? 2.762 0.202 0.416 1.00 94.62 102 LEU A N 1
ATOM 833 C CA . LEU A 1 102 ? 3.351 -1.111 0.211 1.00 94.62 102 LEU A CA 1
ATOM 834 C C . LEU A 1 102 ? 3.329 -1.479 -1.273 1.00 94.62 102 LEU A C 1
ATOM 836 O O . LEU A 1 102 ? 2.414 -1.118 -2.016 1.00 94.62 102 LEU A O 1
ATOM 840 N N . ASP A 1 103 ? 4.332 -2.243 -1.682 1.00 91.75 103 ASP A N 1
ATOM 841 C CA . ASP A 1 103 ? 4.491 -2.729 -3.044 1.00 91.75 103 ASP A CA 1
ATOM 842 C C . ASP A 1 103 ? 3.446 -3.821 -3.357 1.00 91.75 103 ASP A C 1
ATOM 844 O O . ASP A 1 103 ? 3.441 -4.856 -2.681 1.00 91.75 103 ASP A O 1
ATOM 848 N N . PRO A 1 104 ? 2.579 -3.638 -4.377 1.00 92.19 104 PRO A N 1
ATOM 849 C CA . PRO A 1 104 ? 1.540 -4.595 -4.747 1.00 92.19 104 PRO A CA 1
ATOM 850 C C . PRO A 1 104 ? 2.047 -6.008 -5.054 1.00 92.19 104 PRO A C 1
ATOM 852 O O . PRO A 1 104 ? 1.291 -6.961 -4.845 1.00 92.19 104 PRO A O 1
ATOM 855 N N . ILE A 1 105 ? 3.280 -6.155 -5.558 1.00 91.69 105 ILE A N 1
ATOM 856 C CA . ILE A 1 105 ? 3.838 -7.464 -5.938 1.00 91.69 105 ILE A CA 1
ATOM 857 C C . ILE A 1 105 ? 4.505 -8.194 -4.769 1.00 91.69 105 ILE A C 1
ATOM 859 O O . ILE A 1 105 ? 4.683 -9.410 -4.828 1.00 91.69 105 ILE A O 1
ATOM 863 N N . ARG A 1 106 ? 4.837 -7.488 -3.683 1.00 93.69 106 ARG A N 1
ATOM 864 C CA . ARG A 1 106 ? 5.438 -8.104 -2.496 1.00 93.69 106 ARG A CA 1
ATOM 865 C C . ARG A 1 106 ? 4.377 -8.740 -1.613 1.00 93.69 106 ARG A C 1
ATOM 867 O O . ARG A 1 106 ? 3.225 -8.311 -1.568 1.00 93.69 106 ARG A O 1
ATOM 874 N N . THR A 1 107 ? 4.791 -9.768 -0.885 1.00 96.62 107 THR A N 1
ATOM 875 C CA . THR A 1 107 ? 3.967 -10.419 0.144 1.00 96.62 107 THR A CA 1
ATOM 876 C C . THR A 1 107 ? 4.170 -9.785 1.513 1.00 96.62 107 THR A C 1
ATOM 878 O O . THR A 1 107 ? 5.195 -9.144 1.755 1.00 96.62 107 THR A O 1
ATOM 881 N N . PHE A 1 108 ? 3.236 -9.997 2.442 1.00 95.94 108 PHE A N 1
ATOM 882 C CA . PHE A 1 108 ? 3.412 -9.545 3.828 1.00 95.94 108 PHE A CA 1
ATOM 883 C C . PHE A 1 108 ? 4.657 -10.139 4.495 1.00 95.94 108 PHE A C 1
ATOM 885 O O . PHE A 1 108 ? 5.275 -9.468 5.319 1.00 95.94 108 PHE A O 1
ATOM 892 N N . ASN A 1 109 ? 5.079 -11.342 4.098 1.00 95.81 109 ASN A N 1
ATOM 893 C CA . ASN A 1 109 ? 6.306 -11.956 4.598 1.00 95.81 109 ASN A CA 1
ATOM 894 C C . ASN A 1 109 ? 7.562 -11.129 4.269 1.00 95.81 109 ASN A C 1
ATOM 896 O O . ASN A 1 109 ? 8.436 -10.982 5.118 1.00 95.81 109 ASN A O 1
ATOM 900 N N . HIS A 1 110 ? 7.628 -10.501 3.086 1.00 95.00 110 HIS A N 1
ATOM 901 C CA . HIS A 1 110 ? 8.738 -9.598 2.728 1.00 95.00 110 HIS A CA 1
ATOM 902 C C . HIS A 1 110 ? 8.839 -8.389 3.670 1.00 95.00 110 HIS A C 1
ATOM 904 O O . HIS A 1 110 ? 9.894 -7.774 3.801 1.00 95.00 110 HIS A O 1
ATOM 910 N N . TYR A 1 111 ? 7.728 -8.042 4.315 1.00 95.00 111 TYR A N 1
ATOM 911 C CA . TYR A 1 111 ? 7.605 -6.919 5.229 1.00 95.00 111 TYR A CA 1
ATOM 912 C C . TYR A 1 111 ? 7.610 -7.328 6.707 1.00 95.00 111 TYR A C 1
ATOM 914 O O . TYR A 1 111 ? 7.610 -6.451 7.572 1.00 95.00 111 TYR A O 1
ATOM 922 N N . ALA A 1 112 ? 7.644 -8.628 7.014 1.00 93.31 112 ALA A N 1
ATOM 923 C CA . ALA A 1 112 ? 7.533 -9.142 8.377 1.00 93.31 112 ALA A CA 1
ATOM 924 C C . ALA A 1 112 ? 8.622 -8.572 9.297 1.00 93.31 112 ALA A C 1
ATOM 926 O O . ALA A 1 112 ? 8.313 -8.067 10.372 1.00 93.31 112 ALA A O 1
ATOM 927 N N . ALA A 1 113 ? 9.877 -8.549 8.838 1.00 91.12 113 ALA A N 1
ATOM 928 C CA . ALA A 1 113 ? 10.996 -8.013 9.614 1.00 91.12 113 ALA A CA 1
ATOM 929 C C . ALA A 1 113 ? 10.912 -6.490 9.846 1.00 91.12 113 ALA A C 1
ATOM 931 O O . ALA A 1 113 ? 11.389 -5.999 10.864 1.00 91.12 113 ALA A O 1
ATOM 932 N N . MET A 1 114 ? 10.309 -5.737 8.920 1.00 91.75 114 MET A N 1
ATOM 933 C CA . MET A 1 114 ? 10.235 -4.270 8.998 1.00 91.75 114 MET A CA 1
ATOM 934 C C . MET A 1 114 ? 9.025 -3.774 9.793 1.00 91.75 114 MET A C 1
ATOM 936 O O . MET A 1 114 ? 9.126 -2.780 10.510 1.00 91.75 114 MET A O 1
ATOM 940 N N . TYR A 1 115 ? 7.877 -4.440 9.650 1.00 93.38 115 TYR A N 1
ATOM 941 C CA . TYR A 1 115 ? 6.592 -3.972 10.184 1.00 93.38 115 TYR A CA 1
ATOM 942 C C . TYR A 1 115 ? 5.916 -4.974 11.125 1.00 93.38 115 TYR A C 1
ATOM 944 O O . TYR A 1 115 ? 4.764 -4.777 11.510 1.00 93.38 115 TYR A O 1
ATOM 952 N N . GLY A 1 116 ? 6.607 -6.056 11.487 1.00 91.38 116 GLY A N 1
ATOM 953 C CA . GLY A 1 116 ? 6.139 -7.027 12.473 1.00 91.38 116 GLY A CA 1
ATOM 954 C C . GLY A 1 116 ? 4.938 -7.860 12.024 1.00 91.38 116 GLY A C 1
ATOM 955 O O . GLY A 1 116 ? 4.240 -8.416 12.871 1.00 91.38 116 GLY A O 1
ATOM 956 N N . PHE A 1 117 ? 4.643 -7.941 10.721 1.00 92.75 117 PHE A N 1
ATOM 957 C CA . PHE A 1 117 ? 3.550 -8.787 10.237 1.00 92.75 117 PHE A CA 1
ATOM 958 C C . PHE A 1 117 ? 3.794 -10.248 10.623 1.00 92.75 117 PHE A C 1
ATOM 960 O O . PHE A 1 117 ? 4.882 -10.779 10.422 1.00 92.75 117 PHE A O 1
ATOM 967 N N . GLY A 1 118 ? 2.769 -10.887 11.192 1.00 87.12 118 GLY A N 1
ATOM 968 C CA . GLY A 1 118 ? 2.865 -12.241 11.745 1.00 87.12 118 GLY A CA 1
ATOM 969 C C . GLY A 1 118 ? 3.207 -12.287 13.234 1.00 87.12 118 GLY A C 1
ATOM 970 O O . GLY A 1 118 ? 3.067 -13.344 13.841 1.00 87.12 118 GLY A O 1
ATOM 971 N N . HIS A 1 119 ? 3.580 -11.158 13.847 1.00 88.19 119 HIS A N 1
ATOM 972 C CA . HIS A 1 119 ? 3.837 -11.071 15.281 1.00 88.19 119 HIS A CA 1
ATOM 973 C C . HIS A 1 119 ? 2.737 -10.252 15.990 1.00 88.19 119 HIS A C 1
ATOM 975 O O . HIS A 1 119 ? 2.652 -9.040 15.770 1.00 88.19 119 HIS A O 1
ATOM 981 N N . PRO A 1 120 ? 1.921 -10.852 16.883 1.00 80.06 120 PRO A N 1
ATOM 982 C CA . PRO A 1 120 ? 0.735 -10.206 17.467 1.00 80.06 120 PRO A CA 1
ATOM 983 C C . PRO A 1 120 ? 0.981 -8.870 18.181 1.00 80.06 120 PRO A C 1
ATOM 985 O O . PRO A 1 120 ? 0.083 -8.040 18.260 1.00 80.06 120 PRO A O 1
ATOM 988 N N . GLN A 1 121 ? 2.183 -8.668 18.724 1.00 80.00 121 GLN A N 1
ATOM 989 C CA . GLN A 1 121 ? 2.540 -7.463 19.485 1.00 80.00 121 GLN A CA 1
ATOM 990 C C . GLN A 1 121 ? 3.294 -6.406 18.667 1.00 80.00 121 GLN A C 1
ATOM 992 O O . GLN A 1 121 ? 3.425 -5.279 19.123 1.00 80.00 121 GLN A O 1
ATOM 997 N N . MET A 1 122 ? 3.814 -6.755 17.485 1.00 80.81 122 MET A N 1
ATOM 998 C CA . MET A 1 122 ? 4.676 -5.855 16.699 1.00 80.81 122 MET A CA 1
ATOM 999 C C . MET A 1 122 ? 4.049 -5.429 15.370 1.00 80.81 122 MET A C 1
ATOM 1001 O O . MET A 1 122 ? 4.556 -4.512 14.721 1.00 80.81 122 MET A O 1
ATOM 1005 N N . SER A 1 123 ? 2.956 -6.081 14.965 1.00 86.81 123 SER A N 1
ATOM 1006 C CA . SER A 1 123 ? 2.288 -5.821 13.696 1.00 86.81 123 SER A CA 1
ATOM 1007 C C . SER A 1 123 ? 1.769 -4.389 13.615 1.00 86.81 123 SER A C 1
ATOM 1009 O O . SER A 1 123 ? 0.926 -3.971 14.412 1.00 86.81 123 SER A O 1
ATOM 1011 N N . GLN A 1 124 ? 2.241 -3.654 12.613 1.00 91.50 124 GLN A N 1
ATOM 1012 C CA . GLN A 1 124 ? 1.750 -2.313 12.320 1.00 91.50 124 GLN A CA 1
ATOM 1013 C C . GLN A 1 124 ? 0.370 -2.344 11.655 1.00 91.50 124 GLN A C 1
ATOM 1015 O O . GLN A 1 124 ? -0.010 -3.308 10.987 1.00 91.50 124 GLN A O 1
ATOM 1020 N N . ARG A 1 125 ? -0.392 -1.257 11.820 1.00 92.12 125 ARG A N 1
ATOM 1021 C CA . ARG A 1 125 ? -1.719 -1.124 11.209 1.00 92.12 125 ARG A CA 1
ATOM 1022 C C . ARG A 1 125 ? -1.617 -0.864 9.714 1.00 92.12 125 ARG A C 1
ATOM 1024 O O . ARG A 1 125 ? -0.715 -0.174 9.242 1.00 92.12 125 ARG A O 1
ATOM 1031 N N . LEU A 1 126 ? -2.605 -1.381 8.997 1.00 94.44 126 LEU A N 1
ATOM 1032 C CA . LEU A 1 126 ? -2.798 -1.142 7.577 1.00 94.44 126 LEU A CA 1
ATOM 1033 C C . LEU A 1 126 ? -3.953 -0.170 7.359 1.00 94.44 126 LEU A C 1
ATOM 1035 O O . LEU A 1 126 ? -4.928 -0.168 8.113 1.00 94.44 126 LEU A O 1
ATOM 1039 N N . ARG A 1 127 ? -3.867 0.608 6.283 1.00 93.25 127 ARG A N 1
ATOM 1040 C CA . ARG A 1 127 ? -5.007 1.326 5.713 1.00 93.25 127 ARG A CA 1
ATOM 1041 C C . ARG A 1 127 ? -5.014 1.190 4.203 1.00 93.25 127 ARG A C 1
ATOM 1043 O O . ARG A 1 127 ? -3.972 0.990 3.583 1.00 93.25 127 ARG A O 1
ATOM 1050 N N . VAL A 1 128 ? -6.189 1.355 3.617 1.00 93.06 128 VAL A N 1
ATOM 1051 C CA . VAL A 1 128 ? -6.356 1.464 2.170 1.00 93.06 128 VAL A CA 1
ATOM 1052 C C . VAL A 1 128 ? -6.880 2.858 1.883 1.00 93.06 128 VAL A C 1
ATOM 1054 O O . VAL A 1 128 ? -7.879 3.268 2.466 1.00 93.06 128 VAL A O 1
ATOM 1057 N N . ALA A 1 129 ? -6.175 3.597 1.035 1.00 90.69 129 ALA A N 1
ATOM 1058 C CA . ALA A 1 129 ? -6.551 4.956 0.669 1.00 90.69 129 ALA A CA 1
ATOM 1059 C C . ALA A 1 129 ? -6.329 5.184 -0.827 1.00 90.69 129 ALA A C 1
ATOM 1061 O O . ALA A 1 129 ? -5.419 4.607 -1.433 1.00 90.69 129 ALA A O 1
ATOM 1062 N N . GLU A 1 130 ? -7.182 6.011 -1.423 1.00 88.69 130 GLU A N 1
ATOM 1063 C CA . GLU A 1 130 ? -7.031 6.433 -2.810 1.00 88.69 130 GLU A CA 1
ATOM 1064 C C . GLU A 1 130 ? -5.872 7.427 -2.941 1.00 88.69 130 GLU A C 1
ATOM 1066 O O . GLU A 1 130 ? -5.713 8.336 -2.125 1.00 88.69 130 GLU A O 1
ATOM 1071 N N . GLY A 1 131 ? -5.057 7.260 -3.985 1.00 80.06 131 GLY A N 1
ATOM 1072 C CA . GLY A 1 131 ? -3.953 8.163 -4.305 1.00 80.06 131 GLY A CA 1
ATOM 1073 C C . GLY A 1 131 ? -4.407 9.487 -4.923 1.00 80.06 131 GLY A C 1
ATOM 1074 O O . GLY A 1 131 ? -3.998 9.792 -6.051 1.00 80.06 131 GLY A O 1
ATOM 1075 N N . THR A 1 132 ? -5.251 10.249 -4.220 1.00 82.75 132 THR A N 1
ATOM 1076 C CA . THR A 1 132 ? -5.719 11.575 -4.656 1.00 82.75 132 THR A CA 1
ATOM 1077 C C . THR A 1 132 ? -4.555 12.561 -4.784 1.00 82.75 132 THR A C 1
ATOM 1079 O O . THR A 1 132 ? -3.488 12.376 -4.194 1.00 82.75 132 THR A O 1
ATOM 1082 N N . GLU A 1 133 ? -4.731 13.619 -5.574 1.00 75.25 133 GLU A N 1
ATOM 1083 C CA . GLU A 1 133 ? -3.680 14.620 -5.799 1.00 75.25 133 GLU A CA 1
ATOM 1084 C C . GLU A 1 133 ? -3.270 15.337 -4.501 1.00 75.25 133 GLU A C 1
ATOM 1086 O O . GLU A 1 133 ? -2.082 15.449 -4.204 1.00 75.25 133 GLU A O 1
ATOM 1091 N N . ASP A 1 134 ? -4.243 15.699 -3.660 1.00 80.19 134 ASP A N 1
ATOM 1092 C CA . ASP A 1 134 ? -3.997 16.276 -2.332 1.00 80.19 134 ASP A CA 1
ATOM 1093 C C . ASP A 1 134 ? -3.170 15.336 -1.438 1.00 80.19 134 ASP A C 1
ATOM 1095 O O . ASP A 1 134 ? -2.240 15.757 -0.745 1.00 80.19 134 ASP A O 1
ATOM 1099 N N . PHE A 1 135 ? -3.441 14.030 -1.512 1.00 79.50 135 PHE A N 1
ATOM 1100 C CA . PHE A 1 135 ? -2.682 13.033 -0.769 1.00 79.50 135 PHE A CA 1
ATOM 1101 C C . PHE A 1 135 ? -1.229 12.924 -1.260 1.00 79.50 135 PHE A C 1
ATOM 1103 O O . PHE A 1 135 ? -0.311 12.792 -0.447 1.00 79.50 135 PHE A O 1
ATOM 1110 N N . ARG A 1 136 ? -0.993 13.042 -2.575 1.00 82.44 136 ARG A N 1
ATOM 1111 C CA . ARG A 1 136 ? 0.361 13.062 -3.165 1.00 82.44 136 ARG A CA 1
ATOM 1112 C C . ARG A 1 136 ? 1.166 14.279 -2.725 1.00 82.44 136 ARG A C 1
ATOM 1114 O O . ARG A 1 136 ? 2.365 14.149 -2.493 1.00 82.44 136 ARG A O 1
ATOM 1121 N N . LEU A 1 137 ? 0.522 15.441 -2.604 1.00 83.12 137 LEU A N 1
ATOM 1122 C CA . LEU A 1 137 ? 1.176 16.674 -2.157 1.00 83.12 137 LEU A CA 1
ATOM 1123 C C . LEU A 1 137 ? 1.607 16.586 -0.688 1.00 83.12 137 LEU A C 1
ATOM 1125 O O . LEU A 1 137 ? 2.691 17.044 -0.334 1.00 83.12 137 LEU A O 1
ATOM 1129 N N . LYS A 1 138 ? 0.782 15.961 0.158 1.00 85.75 138 LYS A N 1
ATOM 1130 C CA . LYS A 1 138 ? 1.023 15.859 1.607 1.00 85.75 138 LYS A CA 1
ATOM 1131 C C . LYS A 1 138 ? 1.925 14.690 2.005 1.00 85.75 138 LYS A C 1
ATOM 1133 O O . LYS A 1 138 ? 2.534 14.732 3.071 1.00 85.75 138 LYS A O 1
ATOM 1138 N N . ASN A 1 139 ? 2.032 13.648 1.179 1.00 89.31 139 ASN A N 1
ATOM 1139 C CA . ASN A 1 139 ? 2.826 12.458 1.483 1.00 89.31 139 ASN A CA 1
ATOM 1140 C C . ASN A 1 139 ? 3.965 12.246 0.470 1.00 89.31 139 ASN A C 1
ATOM 1142 O O . ASN A 1 139 ? 3.786 11.659 -0.599 1.00 89.31 139 ASN A O 1
ATOM 1146 N N . ASN A 1 140 ? 5.182 12.637 0.863 1.00 87.94 140 ASN A N 1
ATOM 1147 C CA . ASN A 1 140 ? 6.378 12.455 0.038 1.00 87.94 140 ASN A CA 1
ATOM 1148 C C . ASN A 1 140 ? 6.696 10.970 -0.242 1.00 87.94 140 ASN A C 1
ATOM 1150 O O . ASN A 1 140 ? 7.127 10.632 -1.340 1.00 87.94 140 ASN A O 1
ATOM 1154 N N . ARG A 1 141 ? 6.432 10.061 0.708 1.00 89.12 141 ARG A N 1
ATOM 1155 C CA . ARG A 1 141 ? 6.640 8.613 0.507 1.00 89.12 141 ARG A CA 1
ATOM 1156 C C . ARG A 1 141 ? 5.716 8.069 -0.571 1.00 89.12 141 ARG A C 1
ATOM 1158 O O . ARG A 1 141 ? 6.135 7.267 -1.399 1.00 89.12 141 ARG A O 1
ATOM 1165 N N . PHE A 1 142 ? 4.473 8.543 -0.582 1.00 87.38 142 PHE A N 1
ATOM 1166 C CA . PHE A 1 142 ? 3.510 8.205 -1.620 1.00 87.38 142 PHE A CA 1
ATOM 1167 C C . PHE A 1 142 ? 3.928 8.742 -2.990 1.00 87.38 142 PHE A C 1
ATOM 1169 O O . PHE A 1 142 ? 3.863 8.021 -3.982 1.00 87.38 142 PHE A O 1
ATOM 1176 N N . ARG A 1 143 ? 4.431 9.979 -3.040 1.00 87.81 143 ARG A N 1
ATOM 1177 C CA . ARG A 1 143 ? 4.957 10.576 -4.272 1.00 87.81 143 ARG A CA 1
ATOM 1178 C C . ARG A 1 143 ? 6.125 9.775 -4.857 1.00 87.81 143 ARG A C 1
ATOM 1180 O O . ARG A 1 143 ? 6.114 9.502 -6.052 1.00 87.81 143 ARG A O 1
ATOM 1187 N N . LEU A 1 144 ? 7.100 9.388 -4.033 1.00 87.31 144 LEU A N 1
ATOM 1188 C CA . LEU A 1 144 ? 8.242 8.576 -4.473 1.00 87.31 144 LEU A CA 1
ATOM 1189 C C . LEU A 1 144 ? 7.794 7.204 -4.985 1.00 87.31 144 LEU A C 1
ATOM 1191 O O . LEU A 1 144 ? 8.213 6.783 -6.056 1.00 87.31 144 LEU A O 1
ATOM 1195 N N . PHE A 1 145 ? 6.879 6.556 -4.268 1.00 87.44 145 PHE A N 1
ATOM 1196 C CA . PHE A 1 145 ? 6.310 5.276 -4.676 1.00 87.44 145 PHE A CA 1
ATOM 1197 C C . PHE A 1 145 ? 5.617 5.339 -6.045 1.00 87.44 145 PHE A C 1
ATOM 1199 O O . PHE A 1 145 ? 5.824 4.468 -6.886 1.00 87.44 145 PHE A O 1
ATOM 1206 N N . GLU A 1 146 ? 4.817 6.375 -6.305 1.00 86.56 146 GLU A N 1
ATOM 1207 C CA . GLU A 1 146 ? 4.171 6.552 -7.611 1.00 86.56 146 GLU A CA 1
ATOM 1208 C C . GLU A 1 146 ? 5.186 6.859 -8.723 1.00 86.56 146 GLU A C 1
ATOM 1210 O O . GLU A 1 146 ? 5.034 6.356 -9.834 1.00 86.56 146 GLU A O 1
ATOM 1215 N N . GLN A 1 147 ? 6.250 7.619 -8.434 1.00 86.06 147 GLN A N 1
ATOM 1216 C CA . G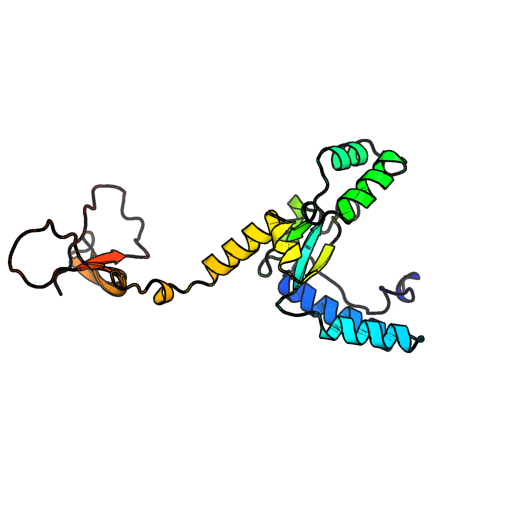LN A 1 147 ? 7.343 7.855 -9.386 1.00 86.06 147 GLN A CA 1
ATOM 1217 C C . GLN A 1 147 ? 8.088 6.562 -9.731 1.00 86.06 147 GLN A C 1
ATOM 1219 O O . GLN A 1 147 ? 8.347 6.302 -10.905 1.00 86.06 147 GLN A O 1
ATOM 1224 N N . GLU A 1 148 ? 8.394 5.726 -8.736 1.00 84.56 148 GLU A N 1
ATOM 1225 C CA . GLU A 1 148 ? 8.998 4.412 -8.966 1.00 84.56 148 GLU A CA 1
ATOM 1226 C C . GLU A 1 148 ? 8.072 3.520 -9.792 1.00 84.56 148 GLU A C 1
ATOM 1228 O O . GLU A 1 148 ? 8.506 2.950 -10.789 1.00 84.56 148 GLU A O 1
ATOM 1233 N N . ARG A 1 149 ? 6.778 3.459 -9.460 1.00 82.75 149 ARG A N 1
ATOM 1234 C CA . ARG A 1 149 ? 5.802 2.696 -10.250 1.00 82.75 149 ARG A CA 1
ATOM 1235 C C . ARG A 1 149 ? 5.706 3.181 -11.689 1.00 82.75 149 ARG A C 1
ATOM 1237 O O . ARG A 1 149 ? 5.674 2.351 -12.591 1.00 82.75 149 ARG A O 1
ATOM 1244 N N . ALA A 1 150 ? 5.663 4.494 -11.908 1.00 83.31 150 ALA A N 1
ATOM 1245 C CA . ALA A 1 150 ? 5.637 5.070 -13.247 1.00 83.31 150 ALA A CA 1
ATOM 1246 C C . ALA A 1 150 ? 6.907 4.704 -14.023 1.00 83.31 150 ALA A C 1
ATOM 1248 O O . ALA A 1 150 ? 6.818 4.249 -15.158 1.00 83.31 150 ALA A O 1
ATOM 1249 N N . ARG A 1 151 ? 8.075 4.806 -13.380 1.00 81.62 151 ARG A N 1
ATOM 1250 C CA . ARG A 1 151 ? 9.361 4.403 -13.960 1.00 81.62 151 ARG A CA 1
ATOM 1251 C C . ARG A 1 151 ? 9.397 2.918 -14.324 1.00 81.62 151 ARG A C 1
ATOM 1253 O O . ARG A 1 151 ? 9.920 2.568 -15.369 1.00 81.62 151 ARG A O 1
ATOM 1260 N N . TRP A 1 152 ? 8.853 2.040 -13.485 1.00 75.06 152 TRP A N 1
ATOM 1261 C CA . TRP A 1 152 ? 8.828 0.595 -13.750 1.00 75.06 152 TRP A CA 1
ATOM 1262 C C . TRP A 1 152 ? 7.776 0.211 -14.796 1.00 75.06 152 TRP A C 1
ATOM 1264 O O . TRP A 1 152 ? 7.898 -0.823 -15.445 1.00 75.06 152 TRP A O 1
ATOM 1274 N N . ALA A 1 153 ? 6.733 1.029 -14.948 1.00 77.81 153 ALA A N 1
ATOM 1275 C CA . ALA A 1 153 ? 5.711 0.854 -15.971 1.00 77.81 153 ALA A CA 1
ATOM 1276 C C . ALA A 1 153 ? 6.153 1.358 -17.353 1.00 77.81 153 ALA A C 1
ATOM 1278 O O . ALA A 1 153 ? 5.541 0.958 -18.345 1.00 77.81 153 ALA A O 1
ATOM 1279 N N . GLN A 1 154 ? 7.186 2.208 -17.427 1.00 75.25 154 GLN A N 1
ATOM 1280 C CA . GLN A 1 154 ? 7.766 2.637 -18.698 1.00 75.25 154 GLN A CA 1
ATOM 1281 C C . GLN A 1 154 ? 8.318 1.425 -19.440 1.00 75.25 154 GLN A C 1
ATOM 1283 O O . GLN A 1 154 ? 9.190 0.703 -18.949 1.00 75.25 154 GLN A O 1
ATOM 1288 N N . ARG A 1 155 ? 7.803 1.198 -20.645 1.00 70.62 155 ARG A N 1
ATOM 1289 C CA . ARG A 1 155 ? 8.362 0.203 -21.549 1.00 70.62 155 ARG A CA 1
ATOM 1290 C C . ARG A 1 155 ? 9.602 0.791 -22.192 1.00 70.62 155 ARG A C 1
ATOM 1292 O O . ARG A 1 155 ? 9.694 1.985 -22.441 1.00 70.62 155 ARG A O 1
ATOM 1299 N N . ILE A 1 156 ? 10.537 -0.075 -22.546 1.00 67.44 156 ILE A N 1
ATOM 1300 C CA . ILE A 1 156 ? 11.754 0.326 -23.257 1.00 67.44 156 ILE A CA 1
ATOM 1301 C C . ILE A 1 156 ? 11.403 0.962 -24.619 1.00 67.44 156 ILE A C 1
ATOM 1303 O O . ILE A 1 156 ? 12.078 1.875 -25.077 1.00 67.44 156 ILE A O 1
ATOM 1307 N N . THR A 1 157 ? 10.284 0.555 -25.225 1.00 66.81 157 THR A N 1
ATOM 1308 C CA . THR A 1 157 ? 9.726 1.175 -26.438 1.00 66.81 157 THR A CA 1
ATOM 1309 C C . THR A 1 157 ? 9.255 2.616 -26.237 1.00 66.81 157 THR A C 1
ATOM 1311 O O . THR A 1 157 ? 9.161 3.361 -27.206 1.00 66.81 157 THR A O 1
ATOM 1314 N N . ASP A 1 158 ? 8.965 3.015 -24.997 1.00 67.31 158 ASP A N 1
ATOM 1315 C CA . ASP A 1 158 ? 8.515 4.369 -24.654 1.00 67.31 158 ASP A CA 1
ATOM 1316 C C . ASP A 1 158 ? 9.700 5.354 -24.574 1.00 67.31 158 ASP A C 1
ATOM 1318 O O . ASP A 1 158 ? 9.498 6.549 -24.377 1.00 67.31 158 ASP A O 1
ATOM 1322 N N . VAL A 1 159 ? 10.935 4.862 -24.749 1.00 67.81 159 VAL A N 1
ATOM 1323 C CA . VAL A 1 159 ? 12.185 5.646 -24.800 1.00 67.81 159 VAL A CA 1
ATOM 1324 C C . VAL A 1 159 ? 12.481 6.141 -26.226 1.00 67.81 159 VAL A C 1
ATOM 1326 O O . VAL A 1 159 ? 13.487 6.799 -26.470 1.00 67.81 159 VAL A O 1
ATOM 1329 N N . ASN A 1 160 ? 11.591 5.868 -27.187 1.00 78.31 160 ASN A N 1
ATOM 1330 C CA . ASN A 1 160 ? 11.687 6.431 -28.529 1.00 78.31 160 ASN A CA 1
ATOM 1331 C C . ASN A 1 160 ? 11.512 7.956 -28.480 1.00 78.31 160 ASN A C 1
ATOM 1333 O O . ASN A 1 160 ? 10.424 8.472 -28.235 1.00 78.31 160 ASN A O 1
ATOM 1337 N N . THR A 1 161 ? 12.594 8.668 -28.753 1.00 80.06 161 THR A N 1
ATOM 1338 C CA . THR A 1 161 ? 12.673 10.120 -28.911 1.00 80.06 161 THR A CA 1
ATOM 1339 C C . THR A 1 161 ? 13.051 10.462 -30.356 1.00 80.06 161 THR A C 1
ATOM 1341 O O . THR A 1 161 ? 13.315 9.582 -31.174 1.00 80.06 161 THR A O 1
ATOM 1344 N N . GLU A 1 162 ? 13.103 11.750 -30.703 1.00 75.81 162 GLU A N 1
ATOM 1345 C CA . GLU A 1 162 ? 13.587 12.185 -32.025 1.00 75.81 162 GLU A CA 1
ATOM 1346 C C . GLU A 1 162 ? 15.058 11.800 -32.282 1.00 75.81 162 GLU A C 1
ATOM 1348 O O . GLU A 1 162 ? 15.496 11.707 -33.433 1.00 75.81 162 GLU A O 1
ATOM 1353 N N . THR A 1 163 ? 15.827 11.584 -31.212 1.00 78.19 163 THR A N 1
ATOM 1354 C CA . THR A 1 163 ? 17.282 11.392 -31.247 1.00 78.19 163 THR A CA 1
ATOM 1355 C C . THR A 1 163 ? 17.735 9.971 -30.929 1.00 78.19 163 THR A C 1
ATOM 1357 O O . THR A 1 163 ? 18.861 9.619 -31.280 1.00 78.19 163 THR A O 1
ATOM 1360 N N . GLU A 1 164 ? 16.886 9.167 -30.289 1.00 82.75 164 GLU A N 1
ATOM 1361 C CA . GLU A 1 164 ? 17.189 7.809 -29.828 1.00 82.75 164 GLU A CA 1
ATOM 1362 C C . GLU A 1 164 ? 15.949 6.917 -29.944 1.00 82.75 164 GLU A C 1
ATOM 1364 O O . GLU A 1 164 ? 14.850 7.346 -29.607 1.00 82.75 164 GLU A O 1
ATOM 1369 N N . CYS A 1 165 ? 16.102 5.676 -30.400 1.00 84.50 165 CYS A N 1
ATOM 1370 C CA . CYS A 1 165 ? 15.009 4.712 -30.454 1.00 84.50 165 CYS A CA 1
ATOM 1371 C C . CYS A 1 165 ? 15.432 3.317 -29.995 1.00 84.50 165 CYS A C 1
ATOM 1373 O O . CYS A 1 165 ? 16.582 2.908 -30.113 1.00 84.50 165 CYS A O 1
ATOM 1375 N N . PHE A 1 166 ? 14.476 2.563 -29.474 1.00 85.69 166 PHE A N 1
ATOM 1376 C CA . PHE A 1 166 ? 14.627 1.151 -29.191 1.00 85.69 166 PHE A CA 1
ATOM 1377 C C . PHE A 1 166 ? 14.649 0.340 -30.487 1.00 85.69 166 PHE A C 1
ATOM 1379 O O . PHE A 1 166 ? 13.762 0.464 -31.335 1.00 85.69 166 PHE A O 1
ATOM 1386 N N . GLY A 1 167 ? 15.628 -0.549 -30.599 1.00 87.25 167 GLY A N 1
ATOM 1387 C CA . GLY A 1 167 ? 15.741 -1.489 -31.700 1.00 87.25 167 GLY A CA 1
ATOM 1388 C C . GLY A 1 167 ? 16.588 -2.698 -31.334 1.00 87.25 167 GLY A C 1
ATOM 1389 O O . GLY A 1 167 ? 16.876 -2.967 -30.166 1.00 87.25 167 GLY A O 1
ATOM 1390 N N . TYR A 1 168 ? 16.993 -3.431 -32.364 1.00 86.50 168 TYR A N 1
ATOM 1391 C CA . TYR A 1 168 ? 17.954 -4.516 -32.243 1.00 86.50 168 TYR A CA 1
ATOM 1392 C C . TYR A 1 168 ? 19.202 -4.155 -33.039 1.00 86.50 168 TYR A C 1
ATOM 1394 O O . TYR A 1 168 ? 19.099 -3.674 -34.165 1.00 86.50 168 TYR A O 1
ATOM 1402 N N . ALA A 1 169 ? 20.368 -4.394 -32.452 1.00 87.62 169 ALA A N 1
ATOM 1403 C CA . ALA A 1 169 ? 21.659 -4.240 -33.106 1.00 87.62 169 ALA A CA 1
ATOM 1404 C C . ALA A 1 169 ? 22.419 -5.565 -33.055 1.00 87.62 169 ALA A C 1
ATOM 1406 O O . ALA A 1 169 ? 22.229 -6.374 -32.142 1.00 87.62 169 ALA A O 1
ATOM 1407 N N . GLN A 1 170 ? 23.264 -5.798 -34.052 1.00 88.06 170 GLN A N 1
ATOM 1408 C CA . GLN A 1 170 ? 24.129 -6.965 -34.079 1.00 88.06 170 GLN A CA 1
ATOM 1409 C C . GLN A 1 170 ? 25.313 -6.732 -33.132 1.00 88.06 170 GLN A C 1
ATOM 1411 O O . GLN A 1 170 ? 26.001 -5.719 -33.219 1.00 88.06 170 GLN A O 1
ATOM 1416 N N . PHE A 1 171 ? 25.541 -7.661 -32.211 1.00 82.94 171 PHE A N 1
ATOM 1417 C CA . PHE A 1 171 ? 26.693 -7.684 -31.321 1.00 82.94 171 PHE A CA 1
ATOM 1418 C C . PHE A 1 171 ? 27.636 -8.797 -31.764 1.00 82.94 171 PHE A C 1
ATOM 1420 O O . PHE A 1 171 ? 27.214 -9.950 -31.860 1.00 82.94 171 PHE A O 1
ATOM 1427 N N . ALA A 1 172 ? 28.894 -8.451 -32.027 1.00 84.94 172 ALA A N 1
ATOM 1428 C CA . ALA A 1 172 ? 29.948 -9.416 -32.305 1.00 84.94 172 ALA A CA 1
ATOM 1429 C C . ALA A 1 172 ? 30.707 -9.721 -31.008 1.00 84.94 172 ALA A C 1
ATOM 1431 O O . ALA A 1 172 ? 31.261 -8.816 -30.382 1.00 84.94 172 ALA A O 1
ATOM 1432 N N . HIS A 1 173 ? 30.727 -10.985 -30.595 1.00 80.50 173 HIS A N 1
ATOM 1433 C CA . HIS A 1 173 ? 31.428 -11.427 -29.394 1.00 80.50 173 HIS A CA 1
ATOM 1434 C C . HIS A 1 173 ? 32.940 -11.475 -29.641 1.00 80.50 173 HIS A C 1
ATOM 1436 O O . HIS A 1 173 ? 33.410 -12.253 -30.473 1.00 80.50 173 HIS A O 1
ATOM 1442 N N . PRO A 1 174 ? 33.746 -10.689 -28.904 1.00 77.25 174 PRO A N 1
ATOM 1443 C CA . PRO A 1 174 ? 35.196 -10.695 -29.094 1.00 77.25 174 PRO A CA 1
ATOM 1444 C C . PRO A 1 174 ? 35.861 -11.981 -28.571 1.00 77.25 174 PRO A C 1
ATOM 1446 O O . PRO A 1 174 ? 36.983 -12.292 -28.958 1.00 77.25 174 PRO A O 1
ATOM 1449 N N . GLY A 1 175 ? 35.184 -12.731 -27.691 1.00 76.62 175 GLY A N 1
ATOM 1450 C CA . GLY A 1 175 ? 35.759 -13.868 -26.962 1.00 76.62 175 GLY A CA 1
ATOM 1451 C C . GLY A 1 175 ? 35.547 -15.254 -27.577 1.00 76.62 175 GLY A C 1
ATOM 1452 O O . GLY A 1 175 ? 36.144 -16.208 -27.087 1.00 76.62 175 GLY A O 1
ATOM 1453 N N . ASP A 1 176 ? 34.720 -15.400 -28.615 1.00 80.31 176 ASP A N 1
ATOM 1454 C CA . ASP A 1 176 ? 34.320 -16.712 -29.156 1.00 80.31 176 ASP A CA 1
ATOM 1455 C C . ASP A 1 176 ? 34.529 -16.851 -30.676 1.00 80.31 176 ASP A C 1
ATOM 1457 O O . ASP A 1 176 ? 33.906 -17.684 -31.334 1.00 80.31 176 ASP A O 1
ATOM 1461 N N . GLY A 1 177 ? 35.440 -16.051 -31.235 1.00 74.25 177 GLY A N 1
ATOM 1462 C CA . GLY A 1 177 ? 35.751 -16.083 -32.664 1.00 74.25 177 GLY A CA 1
ATOM 1463 C C . GLY A 1 177 ? 34.829 -15.217 -33.522 1.00 74.25 177 GLY A C 1
ATOM 1464 O O . GLY A 1 177 ? 34.713 -15.470 -34.719 1.00 74.25 177 GLY A O 1
ATOM 1465 N N . GLY A 1 178 ? 34.202 -14.190 -32.938 1.00 77.50 178 GLY A N 1
ATOM 1466 C CA . GLY A 1 178 ? 33.385 -13.226 -33.673 1.00 77.50 178 GLY A CA 1
ATOM 1467 C C . GLY A 1 178 ? 31.971 -13.724 -33.940 1.00 77.50 178 GLY A C 1
ATOM 1468 O O . GLY A 1 178 ? 31.392 -13.370 -34.970 1.00 77.50 178 GLY A O 1
ATOM 1469 N N . SER A 1 179 ? 31.411 -14.553 -33.051 1.00 83.50 179 SER A N 1
ATOM 1470 C CA . SER A 1 179 ? 30.014 -14.954 -33.186 1.00 83.50 179 SER A CA 1
ATOM 1471 C C . SER A 1 179 ? 29.114 -13.719 -33.102 1.00 83.50 179 SER A C 1
ATOM 1473 O O . SER A 1 179 ? 29.399 -12.760 -32.378 1.00 83.50 179 SER A O 1
ATOM 1475 N N . VAL A 1 180 ? 28.044 -13.714 -33.893 1.00 86.50 180 VAL A N 1
ATOM 1476 C CA . VAL A 1 180 ? 27.130 -12.575 -33.980 1.00 86.50 180 VAL A CA 1
ATOM 1477 C C . VAL A 1 180 ? 25.782 -12.932 -33.389 1.00 86.50 180 VAL A C 1
ATOM 1479 O O . VAL A 1 180 ? 25.202 -13.969 -33.707 1.00 86.50 180 VAL A O 1
ATOM 1482 N N . GLU A 1 181 ? 25.239 -12.036 -32.577 1.00 86.88 181 GLU A N 1
ATOM 1483 C CA . GLU A 1 181 ? 23.866 -12.148 -32.103 1.00 86.88 181 GLU A CA 1
ATOM 1484 C C . GLU A 1 181 ? 23.135 -10.809 -32.143 1.00 86.88 181 GLU A C 1
ATOM 1486 O O . GLU A 1 181 ? 23.721 -9.745 -31.962 1.00 86.88 181 GLU A O 1
ATOM 1491 N N . TRP A 1 182 ? 21.827 -10.857 -32.386 1.00 87.69 182 TRP A N 1
ATOM 1492 C CA . TRP A 1 182 ? 20.977 -9.673 -32.351 1.00 87.69 182 TRP A CA 1
ATOM 1493 C C . TRP A 1 182 ? 20.539 -9.393 -30.920 1.00 87.69 182 TRP A C 1
ATOM 1495 O O . TRP A 1 182 ? 19.917 -10.235 -30.273 1.00 87.69 182 TRP A O 1
ATOM 1505 N N . ARG A 1 183 ? 20.826 -8.187 -30.432 1.00 84.88 183 ARG A N 1
ATOM 1506 C CA . ARG A 1 183 ? 20.511 -7.764 -29.068 1.00 84.88 183 ARG A CA 1
ATOM 1507 C C . ARG A 1 183 ? 19.715 -6.480 -29.041 1.00 84.88 183 ARG A C 1
ATOM 1509 O O . ARG A 1 183 ? 19.900 -5.596 -29.871 1.00 84.88 183 ARG A O 1
ATOM 1516 N N . ALA A 1 184 ? 18.861 -6.384 -28.031 1.00 87.62 184 ALA A N 1
ATOM 1517 C CA . ALA A 1 184 ? 18.101 -5.186 -27.735 1.00 87.62 184 ALA A CA 1
ATOM 1518 C C . ALA A 1 184 ? 19.051 -4.021 -27.398 1.00 87.62 184 ALA A C 1
ATOM 1520 O O . ALA A 1 184 ? 19.900 -4.138 -26.507 1.00 87.62 184 ALA A O 1
ATOM 1521 N N . ALA A 1 185 ? 18.899 -2.909 -28.110 1.00 86.50 185 ALA A N 1
ATOM 1522 C CA . ALA A 1 185 ? 19.749 -1.735 -27.985 1.00 86.50 185 ALA A CA 1
ATOM 1523 C C . ALA A 1 185 ? 18.933 -0.446 -28.108 1.00 86.50 185 ALA A C 1
ATOM 1525 O O . ALA A 1 185 ? 17.890 -0.409 -28.764 1.00 86.50 185 ALA A O 1
ATOM 1526 N N . LEU A 1 186 ? 19.438 0.619 -27.492 1.00 86.50 186 LEU A N 1
ATOM 1527 C CA . LEU A 1 186 ? 19.024 1.978 -27.808 1.00 86.50 186 LEU A CA 1
ATOM 1528 C C . LEU A 1 186 ? 19.942 2.519 -28.902 1.00 86.50 186 LEU A C 1
ATOM 1530 O O . LEU A 1 186 ? 21.165 2.525 -28.754 1.00 86.50 186 LEU A O 1
ATOM 1534 N N . VAL A 1 187 ? 19.343 2.907 -30.020 1.00 85.62 187 VAL A N 1
ATOM 1535 C CA . VAL A 1 187 ? 20.017 3.371 -31.227 1.00 85.62 187 VAL A CA 1
ATOM 1536 C C . VAL A 1 187 ? 19.843 4.880 -31.318 1.00 85.62 187 VAL A C 1
ATOM 1538 O O . VAL A 1 187 ? 18.732 5.373 -31.495 1.00 85.62 187 VAL A O 1
ATOM 1541 N N . GLY A 1 188 ? 20.940 5.617 -31.189 1.00 84.06 188 GLY A N 1
ATOM 1542 C CA . GLY A 1 188 ? 20.974 7.075 -31.269 1.00 84.06 188 GLY A CA 1
ATOM 1543 C C . GLY A 1 188 ? 21.824 7.580 -32.429 1.00 84.06 188 GLY A C 1
ATOM 1544 O O . GLY A 1 188 ? 22.642 6.851 -32.996 1.00 84.06 188 GLY A O 1
ATOM 1545 N N . ARG A 1 189 ? 21.659 8.855 -32.790 1.00 75.75 189 ARG A N 1
ATOM 1546 C CA . ARG A 1 189 ? 22.577 9.514 -33.736 1.00 75.75 189 ARG A CA 1
ATOM 1547 C C . ARG A 1 189 ? 23.951 9.702 -33.083 1.00 75.75 189 ARG A C 1
ATOM 1549 O O . ARG A 1 189 ? 24.027 10.098 -31.923 1.00 75.75 189 ARG A O 1
ATOM 1556 N N . SER A 1 190 ? 25.027 9.423 -33.818 1.00 68.31 190 SER A N 1
ATOM 1557 C CA . SER A 1 190 ? 26.387 9.755 -33.378 1.00 68.31 190 SER A CA 1
ATOM 1558 C C . SER A 1 190 ? 26.565 11.277 -33.293 1.00 68.31 190 SER A C 1
ATOM 1560 O O . SER A 1 190 ? 25.956 12.016 -34.073 1.00 68.31 190 SER A O 1
ATOM 1562 N N . GLU A 1 191 ? 27.367 11.757 -32.338 1.00 63.97 191 GLU A N 1
ATOM 1563 C CA . GLU A 1 191 ? 27.588 13.196 -32.162 1.00 63.97 191 GLU A CA 1
ATOM 1564 C C . GLU A 1 191 ? 28.205 13.841 -33.419 1.00 63.97 191 GLU A C 1
ATOM 1566 O O . GLU A 1 191 ? 28.997 13.201 -34.115 1.00 63.97 191 GLU A O 1
ATOM 1571 N N . PRO A 1 192 ? 27.880 15.116 -33.714 1.00 54.56 192 PRO A N 1
ATOM 1572 C CA . PRO A 1 192 ? 28.280 15.807 -34.946 1.00 54.56 192 PRO A CA 1
ATOM 1573 C C . PRO A 1 192 ? 29.784 16.156 -35.055 1.00 54.56 192 PRO A C 1
ATOM 1575 O O . PRO A 1 192 ? 30.146 17.065 -35.799 1.00 54.56 192 PRO A O 1
ATOM 1578 N N . GLY A 1 193 ? 30.663 15.447 -34.340 1.00 56.03 193 GLY A N 1
ATOM 1579 C CA . GLY A 1 193 ? 32.123 15.598 -34.382 1.00 56.03 193 GLY A CA 1
ATOM 1580 C C . GLY A 1 193 ? 32.875 14.440 -35.051 1.00 56.03 193 GLY A C 1
ATOM 1581 O O . GLY A 1 193 ? 34.058 14.592 -35.347 1.00 56.03 193 GLY A O 1
ATOM 1582 N N . ASP A 1 194 ? 32.210 13.313 -35.327 1.00 55.16 194 ASP A N 1
ATOM 1583 C CA . ASP A 1 194 ? 32.819 12.162 -36.005 1.00 55.16 194 ASP A CA 1
ATOM 1584 C C . ASP A 1 194 ? 32.771 12.386 -37.526 1.00 55.16 194 ASP A C 1
ATOM 1586 O O . ASP A 1 194 ? 31.750 12.203 -38.192 1.00 55.16 194 ASP A O 1
ATOM 1590 N N . GLY A 1 195 ? 33.864 12.940 -38.045 1.00 46.62 195 GLY A N 1
ATOM 1591 C CA . GLY A 1 195 ? 33.937 13.598 -39.343 1.00 46.62 195 GLY A CA 1
ATOM 1592 C C . GLY A 1 195 ? 33.531 12.771 -40.570 1.00 46.62 195 GLY A C 1
ATOM 1593 O O . GLY A 1 195 ? 33.892 11.610 -40.725 1.00 46.62 195 GLY A O 1
ATOM 1594 N N . GLY A 1 196 ? 32.904 13.484 -41.513 1.00 43.91 196 GLY A N 1
ATOM 1595 C CA . GLY A 1 196 ? 33.076 13.288 -42.955 1.00 43.91 196 GLY A CA 1
ATOM 1596 C C . GLY A 1 196 ? 32.132 12.293 -43.631 1.00 43.91 196 GLY A C 1
ATOM 1597 O O . GLY A 1 196 ? 32.273 11.096 -43.450 1.00 43.91 196 GLY A O 1
ATOM 1598 N N . ALA A 1 197 ? 31.227 12.817 -44.471 1.00 48.31 197 ALA A N 1
ATOM 1599 C CA . ALA A 1 197 ? 30.707 12.249 -45.731 1.00 48.31 197 ALA A CA 1
ATOM 1600 C C . ALA A 1 197 ? 30.680 10.706 -45.916 1.00 48.31 197 ALA A C 1
ATOM 1602 O O . ALA A 1 197 ? 30.985 10.210 -46.999 1.00 48.31 197 ALA A O 1
ATOM 1603 N N . GLY A 1 198 ? 30.302 9.954 -44.884 1.00 55.78 198 GLY A N 1
ATOM 1604 C CA . GLY A 1 198 ? 30.158 8.499 -44.894 1.00 55.78 198 GLY A CA 1
ATOM 1605 C C . GLY A 1 198 ? 28.700 8.061 -44.720 1.00 55.78 198 GLY A C 1
ATOM 1606 O O . GLY A 1 198 ? 27.822 8.907 -44.506 1.00 55.78 198 GLY A O 1
ATOM 1607 N N . PRO A 1 199 ? 28.409 6.748 -44.817 1.00 58.66 199 PRO A N 1
ATOM 1608 C CA . PRO A 1 199 ? 27.088 6.213 -44.496 1.00 58.66 199 PRO A CA 1
ATOM 1609 C C . PRO A 1 199 ? 26.673 6.660 -43.088 1.00 58.66 199 PRO A C 1
ATOM 1611 O O . PRO A 1 199 ? 27.513 6.806 -42.200 1.00 58.66 199 PRO A O 1
ATOM 1614 N N . ARG A 1 200 ? 25.378 6.939 -42.891 1.00 65.62 200 ARG A N 1
ATOM 1615 C CA . ARG A 1 200 ? 24.850 7.433 -41.609 1.00 65.62 200 ARG A CA 1
ATOM 1616 C C . ARG A 1 200 ? 25.197 6.435 -40.504 1.00 65.62 200 ARG A C 1
ATOM 1618 O O . ARG A 1 200 ? 24.603 5.364 -40.445 1.00 65.62 200 ARG A O 1
ATOM 1625 N N . ARG A 1 201 ? 26.140 6.794 -39.634 1.00 70.56 201 ARG A N 1
ATOM 1626 C CA . ARG A 1 201 ? 26.510 5.984 -38.474 1.00 70.56 201 ARG A CA 1
ATOM 1627 C C . ARG A 1 201 ? 25.539 6.246 -37.330 1.00 70.56 201 ARG A C 1
ATOM 1629 O O . ARG A 1 201 ? 25.128 7.380 -37.085 1.00 70.56 201 ARG A O 1
ATOM 1636 N N . PHE A 1 202 ? 25.170 5.175 -36.642 1.00 76.44 202 PHE A N 1
ATOM 1637 C CA . PHE A 1 202 ? 24.327 5.225 -35.458 1.00 76.44 202 PHE A CA 1
ATOM 1638 C C . PHE A 1 202 ? 25.074 4.583 -34.296 1.00 76.44 202 PHE A C 1
ATOM 1640 O O . PHE A 1 202 ? 25.793 3.597 -34.458 1.00 76.44 202 PHE A O 1
ATOM 1647 N N . ARG A 1 203 ? 24.906 5.154 -33.108 1.00 83.00 203 ARG A N 1
ATOM 1648 C CA . ARG A 1 203 ? 25.440 4.592 -31.873 1.00 83.00 203 ARG A CA 1
ATOM 1649 C C . ARG A 1 203 ? 24.417 3.616 -31.307 1.00 83.00 203 ARG A C 1
ATOM 1651 O O . ARG A 1 203 ? 23.283 4.016 -31.066 1.00 83.00 203 ARG A O 1
ATOM 1658 N N . ALA A 1 204 ? 24.822 2.375 -31.052 1.00 83.56 204 ALA A N 1
ATOM 1659 C CA . ALA A 1 204 ? 23.991 1.378 -30.385 1.00 83.56 204 ALA A CA 1
ATOM 1660 C C . ALA A 1 204 ? 24.488 1.140 -28.951 1.00 83.56 204 ALA A C 1
ATOM 1662 O O . ALA A 1 204 ? 25.619 0.710 -28.740 1.00 83.56 204 ALA A O 1
ATOM 1663 N N . ASN A 1 205 ? 23.638 1.403 -27.958 1.00 85.50 205 ASN A N 1
ATOM 1664 C CA . ASN A 1 205 ? 23.889 1.073 -26.556 1.00 85.50 205 ASN A CA 1
ATOM 1665 C C . ASN A 1 205 ? 23.074 -0.178 -26.188 1.00 85.50 205 ASN A C 1
ATOM 1667 O O . ASN A 1 205 ? 21.846 -0.118 -26.101 1.00 85.50 205 ASN A O 1
ATOM 1671 N N . PHE A 1 206 ? 23.737 -1.318 -25.986 1.00 84.38 206 PHE A N 1
ATOM 1672 C CA . PHE A 1 206 ? 23.067 -2.574 -25.631 1.00 84.38 206 PHE A CA 1
ATOM 1673 C C . PHE A 1 206 ? 22.495 -2.528 -24.211 1.00 84.38 206 PHE A C 1
ATOM 1675 O O . PHE A 1 206 ? 23.166 -2.112 -23.270 1.00 84.38 206 PHE A O 1
ATOM 1682 N N . LEU A 1 207 ? 21.249 -2.981 -24.052 1.00 78.12 207 LEU A N 1
ATOM 1683 C CA . LEU A 1 207 ? 20.518 -2.901 -22.780 1.00 78.12 207 LEU A CA 1
ATOM 1684 C C . LEU A 1 207 ? 20.964 -3.943 -21.754 1.00 78.12 207 LEU A C 1
ATOM 1686 O O . LEU A 1 207 ? 20.864 -3.723 -20.550 1.00 78.12 207 LEU A O 1
ATOM 1690 N N . PHE A 1 208 ? 21.450 -5.081 -22.241 1.00 75.31 208 PHE A N 1
ATOM 1691 C CA . PHE A 1 208 ? 21.966 -6.165 -21.424 1.00 75.31 208 PHE A CA 1
ATOM 1692 C C . PHE A 1 208 ? 23.325 -6.567 -21.979 1.00 75.31 208 PHE A C 1
ATOM 1694 O O . PHE A 1 208 ? 23.417 -7.128 -23.072 1.00 75.31 208 PHE A O 1
ATOM 1701 N N . SER A 1 209 ? 24.373 -6.277 -21.216 1.00 59.41 209 SER A N 1
ATOM 1702 C CA . SER A 1 209 ? 25.712 -6.782 -21.493 1.00 59.41 209 SER A CA 1
ATOM 1703 C C . SER A 1 209 ? 25.996 -7.940 -20.540 1.00 59.41 209 SER A C 1
ATOM 1705 O O . SER A 1 209 ? 25.779 -7.790 -19.334 1.00 59.41 209 SER A O 1
ATOM 1707 N N . PRO A 1 210 ? 26.470 -9.100 -21.027 1.00 52.62 210 PRO A N 1
ATOM 1708 C CA . PRO A 1 210 ? 27.036 -10.107 -20.152 1.00 52.62 210 PRO A CA 1
ATOM 170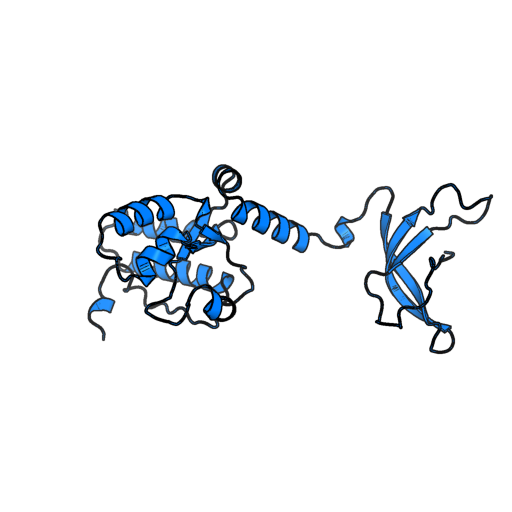9 C C . PRO A 1 210 ? 28.201 -9.464 -19.399 1.00 52.62 210 PRO A C 1
ATOM 1711 O O . PRO A 1 210 ? 28.865 -8.571 -19.928 1.00 52.62 210 PRO A O 1
ATOM 1714 N N . LEU A 1 211 ? 28.429 -9.915 -18.166 1.00 47.38 211 LEU A N 1
ATOM 1715 C CA . LEU A 1 211 ? 29.599 -9.583 -17.351 1.00 47.38 211 LEU A CA 1
ATOM 1716 C C . LEU A 1 211 ? 30.870 -10.117 -18.037 1.00 47.38 211 LEU A C 1
ATOM 1718 O O . LEU A 1 211 ? 31.481 -11.077 -17.582 1.00 47.38 211 LEU A O 1
ATOM 1722 N N . LEU A 1 212 ? 31.244 -9.539 -19.173 1.00 49.25 212 LEU A N 1
ATOM 1723 C CA . LEU A 1 21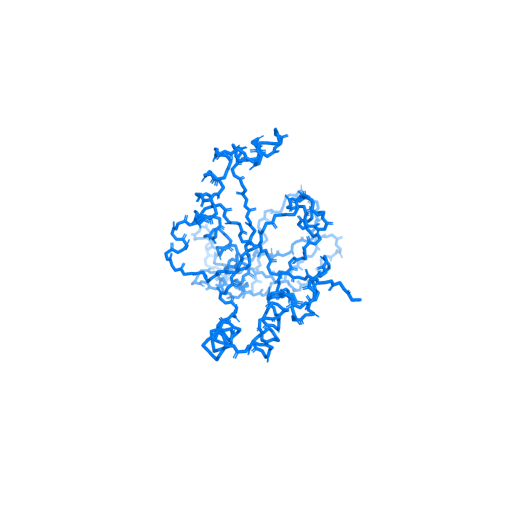2 ? 32.583 -9.657 -19.712 1.00 49.25 212 LEU A CA 1
ATOM 1724 C C . LEU A 1 212 ? 33.416 -8.617 -18.979 1.00 49.25 212 LEU A C 1
ATOM 1726 O O . LEU A 1 212 ? 33.000 -7.469 -18.824 1.00 49.25 212 LEU A O 1
ATOM 1730 N N . ALA A 1 213 ? 34.522 -9.102 -18.428 1.00 39.19 213 ALA A N 1
ATOM 1731 C CA . ALA A 1 213 ? 35.400 -8.396 -17.523 1.00 39.19 213 ALA A CA 1
ATOM 1732 C C . ALA A 1 213 ? 35.630 -6.943 -17.951 1.00 39.19 213 ALA A C 1
ATOM 1734 O O . ALA A 1 213 ? 35.800 -6.613 -19.121 1.00 39.19 213 ALA A O 1
ATOM 1735 N N . GLN A 1 214 ? 35.601 -6.095 -16.937 1.00 40.53 214 GLN A N 1
ATOM 1736 C CA . GLN A 1 214 ? 35.778 -4.661 -16.958 1.00 40.53 214 GLN A CA 1
ATOM 1737 C C . GLN A 1 214 ? 37.176 -4.274 -17.470 1.00 40.53 214 GLN A C 1
ATOM 1739 O O . GLN A 1 214 ? 37.995 -3.828 -16.685 1.00 40.53 214 GLN A O 1
ATOM 1744 N N . GLU A 1 215 ? 37.454 -4.414 -18.765 1.00 37.81 215 GLU A N 1
ATOM 1745 C CA . GLU A 1 215 ? 38.611 -3.791 -19.416 1.00 37.81 215 GLU A CA 1
ATOM 1746 C C . GLU A 1 215 ? 38.228 -3.314 -20.831 1.00 37.81 215 GLU A C 1
ATOM 1748 O O . GLU A 1 215 ? 38.120 -4.092 -21.772 1.00 37.81 215 GLU A O 1
ATOM 1753 N N . GLY A 1 216 ? 38.009 -2.001 -20.974 1.00 41.34 216 GLY A N 1
ATOM 1754 C CA . GLY A 1 216 ? 38.315 -1.289 -22.223 1.00 41.34 216 GLY A CA 1
ATOM 1755 C C . GLY A 1 216 ? 37.289 -1.244 -23.365 1.00 41.34 216 GLY A C 1
ATOM 1756 O O . GLY A 1 216 ? 37.710 -1.064 -24.502 1.00 41.34 216 GLY A O 1
ATOM 1757 N N . ALA A 1 217 ? 35.977 -1.353 -23.136 1.00 38.94 217 ALA A N 1
ATOM 1758 C CA . ALA A 1 217 ? 34.998 -1.176 -24.221 1.00 38.94 217 ALA A CA 1
ATOM 1759 C C . ALA A 1 217 ? 34.633 0.309 -24.446 1.00 38.94 217 ALA A C 1
ATOM 1761 O O . ALA A 1 217 ? 33.577 0.781 -24.018 1.00 38.94 217 ALA A O 1
ATOM 1762 N N . GLU A 1 218 ? 35.520 1.048 -25.118 1.00 38.06 218 GLU A N 1
ATOM 1763 C CA . GLU A 1 218 ? 35.139 2.266 -25.844 1.00 38.06 218 GLU A CA 1
ATOM 1764 C C . GLU A 1 218 ? 34.184 1.915 -26.998 1.00 38.06 218 GLU A C 1
ATOM 1766 O O . GLU A 1 218 ? 34.182 0.797 -27.513 1.00 38.06 218 GLU A O 1
ATOM 1771 N N . GLY A 1 219 ? 33.308 2.864 -27.334 1.00 40.56 219 GLY A N 1
ATOM 1772 C CA . GLY A 1 219 ? 32.070 2.661 -28.087 1.00 40.56 219 GLY A CA 1
ATOM 1773 C C . GLY A 1 219 ? 32.186 1.759 -29.317 1.00 40.56 219 GLY A C 1
ATOM 1774 O O . GLY A 1 219 ? 32.856 2.090 -30.290 1.00 40.56 219 GLY A O 1
ATOM 1775 N N . ALA A 1 220 ? 31.435 0.656 -29.298 1.00 44.09 220 ALA A N 1
ATOM 1776 C CA . ALA A 1 220 ? 31.197 -0.154 -30.482 1.00 44.09 220 ALA A CA 1
ATOM 1777 C C . ALA A 1 220 ? 30.338 0.647 -31.474 1.00 44.09 220 ALA A C 1
ATOM 1779 O O . ALA A 1 220 ? 29.144 0.873 -31.257 1.00 44.09 220 ALA A O 1
ATOM 1780 N N . THR A 1 221 ? 30.956 1.107 -32.557 1.00 37.72 221 THR A N 1
ATOM 1781 C CA . THR A 1 221 ? 30.260 1.657 -33.717 1.00 37.72 221 THR A CA 1
ATOM 1782 C C . THR A 1 221 ? 29.749 0.502 -34.577 1.00 37.72 221 THR A C 1
ATOM 1784 O O . THR A 1 221 ? 30.497 -0.398 -34.947 1.00 37.72 221 THR A O 1
ATOM 1787 N N . CYS A 1 222 ? 28.447 0.500 -34.867 1.00 36.00 222 CYS A N 1
ATOM 1788 C CA . CYS A 1 222 ? 27.843 -0.405 -35.842 1.00 36.00 222 CYS A CA 1
ATOM 1789 C C . CYS A 1 222 ? 27.635 0.366 -37.148 1.00 36.00 222 CYS A C 1
ATOM 1791 O O . CYS A 1 222 ? 27.026 1.439 -37.147 1.00 36.00 222 CYS A O 1
ATOM 1793 N N . GLU A 1 223 ? 28.131 -0.183 -38.253 1.00 31.69 223 GLU A N 1
ATOM 1794 C CA . GLU A 1 223 ? 27.742 0.245 -39.596 1.00 31.69 223 GLU A CA 1
ATOM 1795 C C . GLU A 1 223 ? 26.500 -0.560 -40.007 1.00 31.69 223 GLU A C 1
ATOM 1797 O O . GLU A 1 223 ? 26.504 -1.789 -39.919 1.00 31.69 223 GLU A O 1
ATOM 1802 N N . LEU A 1 224 ? 25.423 0.146 -40.369 1.00 32.38 224 LEU A N 1
ATOM 1803 C CA . LEU A 1 224 ? 24.193 -0.418 -40.939 1.00 32.38 224 LEU A CA 1
ATOM 1804 C C . LEU A 1 224 ? 24.255 -0.382 -42.466 1.00 32.38 224 LEU A C 1
ATOM 1806 O O . LEU A 1 224 ? 24.694 0.665 -43.000 1.00 32.38 224 LEU A O 1
#

Radius of gyration: 26.88 Å; chains: 1; bounding box: 68×38×74 Å

Foldseek 3Di:
DDPCCPPQLNVLPQDADQQDFQQNVLVSVLSSLLSSLVVDPDPVVSVVSPVVSVPSDPQKFKKWFAADPVLVVCVVVVVCVPPVNVVSCVVSVPQLQRIATDDRGDGNNVCCVPQVPVNPSRHTDMDIDGPDPVSCVRYVNSVVVVVVVVVVPDDQQNPDDPFKGWDWDWDFDPPPHGDIDIAIWIKGFDDPPPDDDDQRKIFTHGPDDPPDDPDDDDTDIDDD

pLDDT: mean 82.87, std 15.6, range [31.69, 96.75]

Secondary structure (DSSP, 8-state):
--GGGGSTTTTT-----TT-BHHHHHHHHHHHHHHHHHT---HHHHHHHHHHHHH--TTEEEEEE---HHHHHHHHTT-TTSHHHHHHHHHHHH-GGGEEEPPTTSBHHHHHHHH-TT-TTTPPPEEEEE--HHHHHH-HHHHHHHHHHHHHH--GGGG--SSEEEEEEEEE-TTTTS-EEEEEEEEEEPPTTS-SS-S--EEEEES------SS-----EEP-

Organism: Alexandrium catenella (NCBI:txid2925)

Sequence (224 aa):
ESARSREPGHRHGVEILLGDTVHSFRNKLRTAISREGEQEADPVRKAQLQTCAEQISSRHAVMVFVPSPKLRELHQQQREKSYEYRKLYKIEEQDPSSWQPLDPIRTFNHYAAMYGFGHPQMSQRLRVAEGTEDFRLKNNRFRLFEQERARWAQRITDVNTETECFGYAQFAHPGDGGSVEWRAALVGRSEPGDGGAGPRRFRANFLFSPLLAQEGAEGATCEL